Protein AF-0000000069872731 (afdb_homodimer)

Solvent-accessible surface area (backbone atoms only — not comparable to full-atom values): 13509 Å² total; per-residue (Å²): 124,56,79,76,67,48,71,73,56,42,71,56,48,37,48,68,60,60,44,34,96,75,66,35,57,31,43,56,63,56,51,60,71,45,50,54,86,50,43,62,58,53,52,51,50,40,61,31,39,66,63,38,38,66,67,55,52,51,69,72,40,83,88,61,48,71,68,58,49,52,52,44,52,50,50,35,34,74,71,46,32,32,41,81,47,79,41,94,49,93,72,68,45,55,38,35,32,65,29,72,70,32,53,62,44,50,63,29,52,50,39,38,32,45,45,17,55,72,73,48,109,127,56,80,74,67,50,70,74,56,42,71,57,46,38,47,70,60,60,44,35,95,73,66,35,56,30,44,56,62,57,52,62,71,46,49,54,88,51,43,63,57,53,52,51,51,40,61,32,40,67,62,38,38,67,68,57,51,53,69,73,40,83,87,62,48,71,68,58,48,52,52,44,51,52,50,35,34,74,72,47,31,31,42,80,46,78,41,94,48,96,73,67,45,55,36,35,33,66,29,74,68,32,53,62,43,50,62,29,51,50,40,40,32,44,44,17,54,72,72,47,110

Organism: Akkermansia muciniphila (strain ATCC BAA-835 / DSM 22959 / JCM 33894 / BCRC 81048 / CCUG 64013 / CIP 107961 / Muc) (NCBI:txid349741)

Structure (mmCIF, N/CA/C/O backbone):
data_AF-0000000069872731-model_v1
#
loop_
_entity.id
_entity.type
_entity.pdbx_description
1 polymer 'Transcriptional regulator, HxlR family'
#
loop_
_atom_site.group_PDB
_atom_site.id
_atom_site.type_symbol
_atom_site.label_atom_id
_atom_site.label_alt_id
_atom_site.label_comp_id
_atom_site.label_asym_id
_atom_site.label_entity_id
_atom_site.label_seq_id
_atom_site.pdbx_PDB_ins_code
_atom_site.Cartn_x
_atom_site.Cartn_y
_atom_site.Cartn_z
_atom_site.occupancy
_atom_site.B_iso_or_equiv
_atom_site.auth_seq_id
_atom_site.auth_comp_id
_atom_site.auth_asym_id
_atom_site.auth_atom_id
_atom_site.pdbx_PDB_model_num
ATOM 1 N N . MET A 1 1 ? 5.258 15.5 -15.625 1 49.25 1 MET A N 1
ATOM 2 C CA . MET A 1 1 ? 6.203 15 -14.633 1 49.25 1 MET A CA 1
ATOM 3 C C . MET A 1 1 ? 6.504 13.523 -14.859 1 49.25 1 MET A C 1
ATOM 5 O O . MET A 1 1 ? 5.59 12.695 -14.867 1 49.25 1 MET A O 1
ATOM 9 N N . HIS A 1 2 ? 7.574 13.25 -15.641 1 63.69 2 HIS A N 1
ATOM 10 C CA . HIS A 1 2 ? 7.848 12.188 -16.609 1 63.69 2 HIS A CA 1
ATOM 11 C C . HIS A 1 2 ? 8.469 10.969 -15.922 1 63.69 2 HIS A C 1
ATOM 13 O O . HIS A 1 2 ? 8.984 11.07 -14.805 1 63.69 2 HIS A O 1
ATOM 19 N N . LYS A 1 3 ? 8.164 9.93 -16.438 1 65 3 LYS A N 1
ATOM 20 C CA . LYS A 1 3 ? 8.711 8.617 -16.109 1 65 3 LYS A CA 1
ATOM 21 C C . LYS A 1 3 ? 10.203 8.711 -15.789 1 65 3 LYS A C 1
ATOM 23 O O . LYS A 1 3 ? 10.734 7.887 -15.047 1 65 3 LYS A O 1
ATOM 28 N N . ASP A 1 4 ? 10.742 9.891 -15.859 1 81.31 4 ASP A N 1
ATOM 29 C CA . ASP A 1 4 ? 12.188 10.047 -15.711 1 81.31 4 ASP A CA 1
ATOM 30 C C . ASP A 1 4 ? 12.516 10.961 -14.531 1 81.31 4 ASP A C 1
ATOM 32 O O . ASP A 1 4 ? 13.641 11.453 -14.422 1 81.31 4 ASP A O 1
ATOM 36 N N . MET A 1 5 ? 11.602 11.195 -13.703 1 88 5 MET A N 1
ATOM 37 C CA . MET A 1 5 ? 11.82 12.07 -12.555 1 88 5 MET A CA 1
ATOM 38 C C . MET A 1 5 ? 12.727 11.398 -11.523 1 88 5 MET A C 1
ATOM 40 O O . MET A 1 5 ? 12.5 10.25 -11.148 1 88 5 MET A O 1
ATOM 44 N N . THR A 1 6 ? 13.836 12.125 -11.125 1 93.31 6 THR A N 1
ATOM 45 C CA . THR A 1 6 ? 14.742 11.594 -10.117 1 93.31 6 THR A CA 1
ATOM 46 C C . THR A 1 6 ? 14.125 11.711 -8.719 1 93.31 6 THR A C 1
ATOM 48 O O . THR A 1 6 ? 13.195 12.492 -8.516 1 93.31 6 THR A O 1
ATOM 51 N N . TYR A 1 7 ? 14.672 10.977 -7.746 1 94.88 7 TYR A N 1
ATOM 52 C CA . TYR A 1 7 ? 14.172 11.031 -6.379 1 94.88 7 TYR A CA 1
ATOM 53 C C . TYR A 1 7 ? 14.328 12.43 -5.793 1 94.88 7 TYR A C 1
ATOM 55 O O . TYR A 1 7 ? 13.438 12.922 -5.094 1 94.88 7 TYR A O 1
ATOM 63 N N . ASP A 1 8 ? 15.43 13.078 -6.078 1 94 8 ASP A N 1
ATOM 64 C CA . ASP A 1 8 ? 15.672 14.43 -5.578 1 94 8 ASP A CA 1
ATOM 65 C C . ASP A 1 8 ? 14.633 15.406 -6.129 1 94 8 ASP A C 1
ATOM 67 O O . ASP A 1 8 ? 14.156 16.281 -5.406 1 94 8 ASP A O 1
ATOM 71 N N . GLU A 1 9 ? 14.398 15.305 -7.371 1 93.75 9 GLU A N 1
ATOM 72 C CA . GLU A 1 9 ? 13.344 16.125 -7.953 1 93.75 9 GLU A CA 1
ATOM 73 C C . GLU A 1 9 ? 11.992 15.82 -7.32 1 93.75 9 GLU A C 1
ATOM 75 O O . GLU A 1 9 ? 11.211 16.734 -7.027 1 93.75 9 GLU A O 1
ATOM 80 N N . TYR A 1 10 ? 11.789 14.578 -7.105 1 94.88 10 TYR A N 1
ATOM 81 C CA . TYR A 1 10 ? 10.516 14.141 -6.555 1 94.88 10 TYR A CA 1
ATOM 82 C C . TYR A 1 10 ? 10.281 14.734 -5.172 1 94.88 10 TYR A C 1
ATOM 84 O O . TYR A 1 10 ? 9.164 15.148 -4.844 1 94.88 10 TYR A O 1
ATOM 92 N N . ARG A 1 11 ? 11.273 14.766 -4.344 1 93.81 11 ARG A N 1
ATOM 93 C CA . ARG A 1 11 ? 11.172 15.273 -2.98 1 93.81 11 ARG A CA 1
ATOM 94 C C . ARG A 1 11 ? 10.641 16.703 -2.961 1 93.81 11 ARG A C 1
ATOM 96 O O . ARG A 1 11 ? 9.93 17.094 -2.035 1 93.81 11 ARG A O 1
ATOM 103 N N . HIS A 1 12 ? 10.945 17.391 -4.023 1 92.69 12 HIS A N 1
ATOM 104 C CA . HIS A 1 12 ? 10.5 18.781 -4.113 1 92.69 12 HIS A CA 1
ATOM 105 C C . HIS A 1 12 ? 9.156 18.875 -4.832 1 92.69 12 HIS A C 1
ATOM 107 O O . HIS A 1 12 ? 8.266 19.609 -4.398 1 92.69 12 HIS A O 1
ATOM 113 N N . GLU A 1 13 ? 9.039 18.141 -5.867 1 92.69 13 GLU A N 1
ATOM 114 C CA . GLU A 1 13 ? 7.863 18.25 -6.73 1 92.69 13 GLU A CA 1
ATOM 115 C C . GLU A 1 13 ? 6.617 17.719 -6.035 1 92.69 13 GLU A C 1
ATOM 117 O O . GLU A 1 13 ? 5.504 18.172 -6.309 1 92.69 13 GLU A O 1
ATOM 122 N N . VAL A 1 14 ? 6.785 16.797 -5.094 1 93.88 14 VAL A N 1
ATOM 123 C CA . VAL A 1 14 ? 5.633 16.188 -4.43 1 93.88 14 VAL A CA 1
ATOM 124 C C . VAL A 1 14 ? 4.898 17.234 -3.602 1 93.88 14 VAL A C 1
ATOM 126 O O . VAL A 1 14 ? 3.68 17.156 -3.438 1 93.88 14 VAL A O 1
ATOM 129 N N . LYS A 1 15 ? 5.52 18.234 -3.18 1 93.81 15 LYS A N 1
ATOM 130 C CA . LYS A 1 15 ? 4.949 19.281 -2.342 1 93.81 15 LYS A CA 1
ATOM 131 C C . LYS A 1 15 ? 4.012 20.172 -3.148 1 93.81 15 LYS A C 1
ATOM 133 O O . LYS A 1 15 ? 3.266 20.969 -2.578 1 93.81 15 LYS A O 1
ATOM 138 N N . GLU A 1 16 ? 4.031 20.031 -4.418 1 90.94 16 GLU A N 1
ATOM 139 C CA . GLU A 1 16 ? 3.17 20.828 -5.293 1 90.94 16 GLU A CA 1
ATOM 140 C C . GLU A 1 16 ? 2.008 19.984 -5.824 1 90.94 16 GLU A C 1
ATOM 142 O O . GLU A 1 16 ? 1.176 20.484 -6.586 1 90.94 16 GLU A O 1
ATOM 147 N N . GLY A 1 17 ? 1.918 18.812 -5.379 1 88.25 17 GLY A N 1
ATOM 148 C CA . GLY A 1 17 ? 0.918 17.922 -5.957 1 88.25 17 GLY A CA 1
ATOM 149 C C . GLY A 1 17 ? 1.257 17.484 -7.367 1 88.25 17 GLY A C 1
ATOM 150 O O . GLY A 1 17 ? 1.264 18.297 -8.297 1 88.25 17 GLY A O 1
ATOM 151 N N . ILE A 1 18 ? 1.5 16.25 -7.586 1 89 18 ILE A N 1
ATOM 152 C CA . ILE A 1 18 ? 1.911 15.734 -8.883 1 89 18 ILE A CA 1
ATOM 153 C C . ILE A 1 18 ? 0.715 15.094 -9.594 1 89 18 ILE A C 1
ATOM 155 O O . ILE A 1 18 ? -0.038 14.336 -8.984 1 89 18 ILE A O 1
ATOM 159 N N . LEU A 1 19 ? 0.572 15.453 -10.828 1 85.38 19 LEU A N 1
ATOM 160 C CA . LEU A 1 19 ? -0.506 14.906 -11.641 1 85.38 19 LEU A CA 1
ATOM 161 C C . LEU A 1 19 ? 0.041 14.289 -12.93 1 85.38 19 LEU A C 1
ATOM 163 O O . LEU A 1 19 ? 1.086 14.711 -13.43 1 85.38 19 LEU A O 1
ATOM 167 N N . THR A 1 20 ? -0.662 13.273 -13.414 1 84.5 20 THR A N 1
ATOM 168 C CA . THR A 1 20 ? -0.356 12.75 -14.742 1 84.5 20 THR A CA 1
ATOM 169 C C . THR A 1 20 ? -0.729 13.766 -15.82 1 84.5 20 THR A C 1
ATOM 171 O O . THR A 1 20 ? -1.302 14.812 -15.523 1 84.5 20 THR A O 1
ATOM 174 N N . GLU A 1 21 ? -0.382 13.414 -17.031 1 80.69 21 GLU A N 1
ATOM 175 C CA . GLU A 1 21 ? -0.709 14.289 -18.156 1 80.69 21 GLU A CA 1
ATOM 176 C C . GLU A 1 21 ? -2.217 14.5 -18.266 1 80.69 21 GLU A C 1
ATOM 178 O O . GLU A 1 21 ? -2.672 15.586 -18.641 1 80.69 21 GLU A O 1
ATOM 183 N N . ALA A 1 22 ? -2.92 13.547 -17.891 1 80.94 22 ALA A N 1
ATOM 184 C CA . ALA A 1 22 ? -4.379 13.602 -17.984 1 80.94 22 ALA A CA 1
ATOM 185 C C . ALA A 1 22 ? -4.98 14.281 -16.75 1 80.94 22 ALA A C 1
ATOM 187 O O . ALA A 1 22 ? -6.203 14.375 -16.625 1 80.94 22 ALA A O 1
ATOM 188 N N . GLY A 1 23 ? -4.102 14.734 -15.844 1 79.62 23 GLY A N 1
ATOM 189 C CA . GLY A 1 23 ? -4.582 15.461 -14.68 1 79.62 23 GLY A CA 1
ATOM 190 C C . GLY A 1 23 ? -4.961 14.555 -13.531 1 79.62 23 GLY A C 1
ATOM 191 O O . GLY A 1 23 ? -5.695 14.961 -12.625 1 79.62 23 GLY A O 1
ATOM 192 N N . ASN A 1 24 ? -4.539 13.375 -13.578 1 80.44 24 ASN A N 1
ATOM 193 C CA . ASN A 1 24 ? -4.852 12.414 -12.523 1 80.44 24 ASN A CA 1
ATOM 194 C C . ASN A 1 24 ? -3.697 12.273 -11.531 1 80.44 24 ASN A C 1
ATOM 196 O O . ASN A 1 24 ? -2.537 12.469 -11.898 1 80.44 24 ASN A O 1
ATOM 200 N N . CYS A 1 25 ? -4.027 12.078 -10.281 1 86.69 25 CYS A N 1
ATOM 201 C CA . CYS A 1 25 ? -2.998 11.68 -9.328 1 86.69 25 CYS A CA 1
ATOM 202 C C . CYS A 1 25 ? -2.328 10.383 -9.766 1 86.69 25 CYS A C 1
ATOM 204 O O . CYS A 1 25 ? -3.006 9.383 -10.023 1 86.69 25 CYS A O 1
ATOM 206 N N . PRO A 1 26 ? -1.014 10.398 -9.773 1 89.44 26 PRO A N 1
ATOM 207 C CA . PRO A 1 26 ? -0.338 9.188 -10.266 1 89.44 26 PRO A CA 1
ATOM 208 C C . PRO A 1 26 ? -0.383 8.039 -9.258 1 89.44 26 PRO A C 1
ATOM 210 O O . PRO A 1 26 ? -0.179 6.883 -9.633 1 89.44 26 PRO A O 1
ATOM 213 N N . VAL A 1 27 ? -0.626 8.297 -8.047 1 92.94 27 VAL A N 1
ATOM 214 C CA . VAL A 1 27 ? -0.498 7.289 -7.004 1 92.94 27 VAL A CA 1
ATOM 215 C C . VAL A 1 27 ? -1.873 6.719 -6.664 1 92.94 27 VAL A C 1
ATOM 217 O O . VAL A 1 27 ? -2.014 5.516 -6.43 1 92.94 27 VAL A O 1
ATOM 220 N N . THR A 1 28 ? -2.904 7.5 -6.742 1 90.44 28 THR A N 1
ATOM 221 C CA . THR A 1 28 ? -4.23 7.16 -6.234 1 90.44 28 THR A CA 1
ATOM 222 C C . THR A 1 28 ? -4.797 5.953 -6.969 1 90.44 28 THR A C 1
ATOM 224 O O . THR A 1 28 ? -5.309 5.02 -6.344 1 90.44 28 THR A O 1
ATOM 227 N N . PRO A 1 29 ? -4.707 5.863 -8.32 1 92 29 PRO A N 1
ATOM 228 C CA . PRO A 1 29 ? -5.262 4.688 -9 1 92 29 PRO A CA 1
ATOM 229 C C . PRO A 1 29 ? -4.641 3.381 -8.516 1 92 29 PRO A C 1
ATOM 231 O O . PRO A 1 29 ? -5.344 2.377 -8.367 1 92 29 PRO A O 1
ATOM 234 N N . LEU A 1 30 ? -3.32 3.398 -8.258 1 94.5 30 LEU A N 1
ATOM 235 C CA . LEU A 1 30 ? -2.676 2.197 -7.738 1 94.5 30 LEU A CA 1
ATOM 236 C C . LEU A 1 30 ? -3.219 1.848 -6.355 1 94.5 30 LEU A C 1
ATOM 238 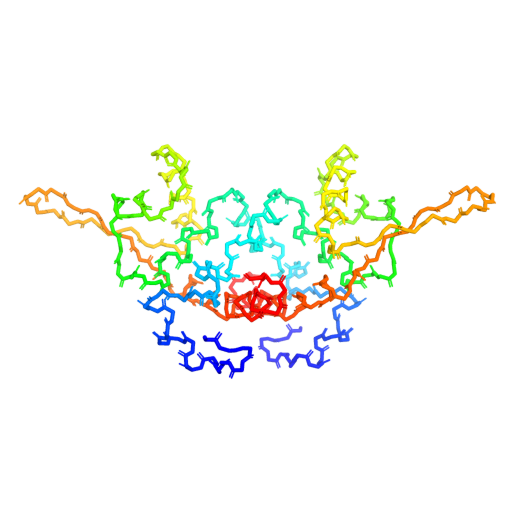O O . LEU A 1 30 ? -3.521 0.685 -6.078 1 94.5 30 LEU A O 1
ATOM 242 N N . LEU A 1 31 ? -3.365 2.859 -5.539 1 92.56 31 LEU A N 1
ATOM 243 C CA . LEU A 1 31 ? -3.871 2.639 -4.191 1 92.56 31 LEU A CA 1
ATOM 244 C C . LEU A 1 31 ? -5.297 2.096 -4.223 1 92.56 31 LEU A C 1
ATOM 246 O O . LEU A 1 31 ? -5.652 1.226 -3.426 1 92.56 31 LEU A O 1
ATOM 250 N N . LEU A 1 32 ? -6.062 2.539 -5.168 1 91.44 32 LEU A N 1
ATOM 251 C CA . LEU A 1 32 ? -7.426 2.043 -5.324 1 91.44 32 LEU A CA 1
ATOM 252 C C . LEU A 1 32 ? -7.426 0.586 -5.777 1 91.44 32 LEU A C 1
ATOM 254 O O . LEU A 1 32 ? -8.203 -0.226 -5.266 1 91.44 32 LEU A O 1
ATOM 258 N N . MET A 1 33 ? -6.559 0.256 -6.656 1 94.44 33 MET A N 1
ATOM 259 C CA . MET A 1 33 ? -6.438 -1.117 -7.141 1 94.44 33 MET A CA 1
ATOM 260 C C . MET A 1 33 ? -6.07 -2.064 -6.004 1 94.44 33 MET A C 1
ATOM 262 O O . MET A 1 33 ? -6.512 -3.215 -5.98 1 94.44 33 MET A O 1
ATOM 266 N N . LEU A 1 34 ? -5.277 -1.514 -5.078 1 95.12 34 LEU A N 1
ATOM 267 C CA . LEU A 1 34 ? -4.695 -2.396 -4.074 1 95.12 34 LEU A CA 1
ATOM 268 C C . LEU A 1 34 ? -5.422 -2.258 -2.74 1 95.12 34 LEU A C 1
ATOM 270 O O . LEU A 1 34 ? -4.906 -2.67 -1.7 1 95.12 34 LEU A O 1
ATOM 274 N N . GLN A 1 35 ? -6.516 -1.622 -2.898 1 90.56 35 GLN A N 1
ATOM 275 C CA . GLN A 1 35 ? -7.336 -1.526 -1.694 1 90.56 35 GLN A CA 1
ATOM 276 C C . GLN A 1 35 ? -7.77 -2.908 -1.214 1 90.56 35 GLN A C 1
ATOM 278 O O . GLN A 1 35 ? -8.102 -3.777 -2.023 1 90.56 35 GLN A O 1
ATOM 283 N N . GLY A 1 36 ? -7.723 -3.041 0.123 1 88.5 36 GLY A N 1
ATOM 284 C CA . GLY A 1 36 ? -8.086 -4.32 0.714 1 88.5 36 GLY A CA 1
ATOM 285 C C . GLY A 1 36 ? -7.008 -4.887 1.617 1 88.5 36 GLY A C 1
ATOM 286 O O . GLY A 1 36 ? -5.852 -4.461 1.553 1 88.5 36 GLY A O 1
ATOM 287 N N . LYS A 1 37 ? -7.367 -5.875 2.33 1 90 37 LYS A N 1
ATOM 288 C CA . LYS A 1 37 ? -6.508 -6.402 3.383 1 90 37 LYS A CA 1
ATOM 289 C C . LYS A 1 37 ? -5.434 -7.324 2.807 1 90 37 LYS A C 1
ATOM 291 O O . LYS A 1 37 ? -4.332 -7.418 3.35 1 90 37 LYS A O 1
ATOM 296 N N . TRP A 1 38 ? -5.652 -7.809 1.569 1 94.75 38 TRP A N 1
ATOM 297 C CA . TRP A 1 38 ? -4.887 -9.008 1.239 1 94.75 38 TRP A CA 1
ATOM 298 C C . TRP A 1 38 ? -4.043 -8.781 -0.011 1 94.75 38 TRP A C 1
ATOM 300 O O . TRP A 1 38 ? -3.076 -9.508 -0.254 1 94.75 38 TRP A O 1
ATOM 310 N N . LYS A 1 39 ? -4.332 -7.801 -0.769 1 96.44 39 LYS A N 1
ATOM 311 C CA . LYS A 1 39 ? -3.791 -7.727 -2.123 1 96.44 39 LYS A CA 1
ATOM 312 C C . LYS A 1 39 ? -2.283 -7.496 -2.1 1 96.44 39 LYS A C 1
ATOM 314 O O . LYS A 1 39 ? -1.546 -8.109 -2.877 1 96.44 39 LYS A O 1
ATOM 319 N N . PHE A 1 40 ? -1.806 -6.676 -1.19 1 96.12 40 PHE A N 1
ATOM 320 C CA . PHE A 1 40 ? -0.367 -6.465 -1.078 1 96.12 40 PHE A CA 1
ATOM 321 C C . PHE A 1 40 ? 0.343 -7.754 -0.685 1 96.12 40 PHE A C 1
ATOM 323 O O . PHE A 1 40 ? 1.4 -8.078 -1.229 1 96.12 40 PHE A O 1
ATOM 330 N N . GLN A 1 41 ? -0.262 -8.484 0.207 1 94.62 41 GLN A N 1
ATOM 331 C CA . GLN A 1 41 ? 0.356 -9.727 0.663 1 94.62 41 GLN A CA 1
ATOM 332 C C . GLN A 1 41 ? 0.385 -10.773 -0.452 1 94.62 41 GLN A C 1
ATOM 334 O O . GLN A 1 41 ? 1.361 -11.508 -0.591 1 94.62 41 GLN A O 1
ATOM 339 N N . ILE A 1 42 ? -0.649 -10.812 -1.179 1 97.38 42 ILE A N 1
ATOM 340 C CA . ILE A 1 42 ? -0.716 -11.75 -2.299 1 97.38 42 ILE A CA 1
ATOM 341 C C . ILE A 1 42 ? 0.373 -11.414 -3.316 1 97.38 42 ILE A C 1
ATOM 343 O O . ILE A 1 42 ? 1.102 -12.297 -3.77 1 97.38 42 ILE A O 1
ATOM 347 N N . LEU A 1 43 ? 0.501 -10.141 -3.613 1 97.88 43 LEU A N 1
ATOM 348 C CA . LEU A 1 43 ? 1.53 -9.719 -4.555 1 97.88 43 LEU A CA 1
ATOM 349 C C . LEU A 1 43 ? 2.922 -10.055 -4.031 1 97.88 43 LEU A C 1
ATOM 351 O O . LEU A 1 43 ? 3.781 -10.516 -4.789 1 97.88 43 LEU A O 1
ATOM 355 N N . TYR A 1 44 ? 3.098 -9.859 -2.775 1 95.81 44 TYR A N 1
ATOM 356 C CA . TYR A 1 44 ? 4.391 -10.172 -2.176 1 95.81 44 TYR A CA 1
ATOM 357 C C . TYR A 1 44 ? 4.73 -11.648 -2.334 1 95.81 44 TYR A C 1
ATOM 359 O O . TYR A 1 44 ? 5.859 -12 -2.693 1 95.81 44 TYR A O 1
ATOM 367 N N . GLU A 1 45 ? 3.766 -12.531 -2.082 1 96.19 45 GLU A N 1
ATOM 368 C CA . GLU A 1 45 ? 3.967 -13.961 -2.25 1 96.19 45 GLU A CA 1
ATOM 369 C C . GLU A 1 45 ? 4.316 -14.305 -3.695 1 96.19 45 GLU A C 1
ATOM 371 O O . GLU A 1 45 ? 5.133 -15.195 -3.947 1 96.19 45 GLU A O 1
ATOM 376 N N . LEU A 1 46 ? 3.732 -13.578 -4.609 1 97.88 46 LEU A N 1
ATOM 377 C CA . LEU A 1 46 ? 3.984 -13.836 -6.023 1 97.88 46 LEU A CA 1
ATOM 378 C C . LEU A 1 46 ? 5.391 -13.398 -6.414 1 97.88 46 LEU A C 1
ATOM 380 O O . LEU A 1 46 ? 5.969 -13.922 -7.367 1 97.88 46 LEU A O 1
ATOM 384 N N . PHE A 1 47 ? 5.914 -12.414 -5.688 1 96.69 47 PHE A N 1
ATOM 385 C CA . PHE A 1 47 ? 7.305 -12.039 -5.93 1 96.69 47 PHE A CA 1
ATOM 386 C C . PHE A 1 47 ? 8.25 -13.117 -5.41 1 96.69 47 PHE A C 1
ATOM 388 O O . PHE A 1 47 ? 9.344 -13.305 -5.949 1 96.69 47 PHE A O 1
ATOM 395 N N . ILE A 1 48 ? 7.852 -13.828 -4.422 1 95.38 48 ILE A N 1
ATOM 396 C CA . ILE A 1 48 ? 8.656 -14.898 -3.832 1 95.38 48 ILE A CA 1
ATOM 397 C C . ILE A 1 48 ? 8.586 -16.141 -4.711 1 95.38 48 ILE A C 1
ATOM 399 O O . ILE A 1 48 ? 9.617 -16.75 -5.027 1 95.38 48 ILE A O 1
ATOM 403 N N . GLN A 1 49 ? 7.398 -16.469 -5.125 1 96.31 49 GLN A N 1
ATOM 404 C CA . GLN A 1 49 ? 7.156 -17.625 -5.977 1 96.31 49 GLN A CA 1
ATOM 405 C C . GLN A 1 49 ? 6.191 -17.281 -7.109 1 96.31 49 GLN A C 1
ATOM 407 O O . GLN A 1 49 ? 5.047 -16.891 -6.859 1 96.31 49 GLN A O 1
ATOM 412 N N . ASP A 1 50 ? 6.637 -17.438 -8.289 1 96.88 50 ASP A N 1
ATOM 413 C CA . ASP A 1 50 ? 5.883 -17.094 -9.5 1 96.88 50 ASP A CA 1
ATOM 414 C C . ASP A 1 50 ? 6.168 -18.109 -10.617 1 96.88 50 ASP A C 1
ATOM 416 O O . ASP A 1 50 ? 7.281 -18.156 -11.141 1 96.88 50 ASP A O 1
ATOM 420 N N . PRO A 1 51 ? 5.305 -18.922 -11.023 1 98.06 51 PRO A N 1
ATOM 421 C CA . PRO A 1 51 ? 3.883 -18.969 -10.688 1 98.06 51 PRO A CA 1
ATOM 422 C C . PRO A 1 51 ? 3.611 -19.672 -9.352 1 98.06 51 PRO A C 1
ATOM 424 O O . PRO A 1 51 ? 4.508 -20.312 -8.797 1 98.06 51 PRO A O 1
ATOM 427 N N . ILE A 1 52 ? 2.375 -19.469 -8.828 1 98.19 52 ILE A N 1
ATOM 428 C CA . ILE A 1 52 ? 1.98 -20.094 -7.57 1 98.19 52 ILE A CA 1
ATOM 429 C C . ILE A 1 52 ? 0.523 -20.547 -7.652 1 98.19 52 ILE A C 1
ATOM 431 O O . ILE A 1 52 ? -0.285 -19.922 -8.352 1 98.19 52 ILE A O 1
ATOM 435 N N . ARG A 1 53 ? 0.249 -21.641 -6.965 1 97.88 53 ARG A N 1
ATOM 436 C CA . ARG A 1 53 ? -1.109 -22.172 -6.977 1 97.88 53 ARG A CA 1
ATOM 437 C C . ARG A 1 53 ? -1.936 -21.594 -5.836 1 97.88 53 ARG A C 1
ATOM 439 O O . ARG A 1 53 ? -1.382 -21.062 -4.867 1 97.88 53 ARG A O 1
ATOM 446 N N . PHE A 1 54 ? -3.299 -21.781 -6.008 1 98.06 54 PHE A N 1
ATOM 447 C CA . PHE A 1 54 ? -4.254 -21.25 -5.047 1 98.06 54 PHE A CA 1
ATOM 448 C C . PHE A 1 54 ? -3.969 -21.797 -3.648 1 98.06 54 PHE A C 1
ATOM 450 O O . PHE A 1 54 ? -3.852 -21.016 -2.695 1 98.06 54 PHE A O 1
ATOM 457 N N . GLY A 1 55 ? -3.781 -23.078 -3.602 1 97.44 55 GLY A N 1
ATOM 458 C CA . GLY A 1 55 ? -3.574 -23.719 -2.312 1 97.44 55 GLY A CA 1
ATOM 459 C C . GLY A 1 55 ? -2.301 -23.266 -1.621 1 97.44 55 GLY A C 1
ATOM 460 O O . GLY A 1 55 ? -2.27 -23.109 -0.398 1 97.44 55 GLY A O 1
ATOM 461 N N . GLU A 1 56 ? -1.284 -23.094 -2.354 1 97.5 56 GLU A N 1
ATOM 462 C CA . GLU A 1 56 ? -0.014 -22.625 -1.809 1 97.5 56 GLU A CA 1
ATOM 463 C C . GLU A 1 56 ? -0.136 -21.203 -1.272 1 97.5 56 GLU A C 1
ATOM 465 O O . GLU A 1 56 ? 0.39 -20.891 -0.203 1 97.5 56 GLU A O 1
ATOM 470 N N . LEU A 1 57 ? -0.797 -20.297 -2.027 1 97.56 57 LEU A N 1
ATOM 471 C CA . LEU A 1 57 ? -1.065 -18.953 -1.546 1 97.56 57 LEU A CA 1
ATOM 472 C C . LEU A 1 57 ? -1.818 -18.984 -0.22 1 97.56 57 LEU A C 1
ATOM 474 O O . LEU A 1 57 ? -1.452 -18.281 0.725 1 97.56 57 LEU A O 1
ATOM 478 N N . LYS A 1 58 ? -2.816 -19.828 -0.196 1 97.81 58 LYS A N 1
ATOM 479 C CA . LYS A 1 58 ? -3.631 -19.969 1.007 1 97.81 58 LYS A CA 1
ATOM 480 C C . LYS A 1 58 ? -2.775 -20.391 2.201 1 97.81 58 LYS A C 1
ATOM 482 O O . LYS A 1 58 ? -2.963 -19.891 3.311 1 97.81 58 LYS A O 1
ATOM 487 N N . LYS A 1 59 ? -1.886 -21.266 1.97 1 96.88 59 LYS A N 1
ATOM 488 C CA . LYS A 1 59 ? -1.009 -21.766 3.02 1 96.88 59 LYS A CA 1
ATOM 489 C C . LYS A 1 59 ? -0.021 -20.703 3.48 1 96.88 59 LYS A C 1
ATOM 491 O O . LYS A 1 59 ? 0.269 -20.594 4.672 1 96.88 59 LYS A O 1
ATOM 496 N N . ASN A 1 60 ? 0.47 -19.922 2.562 1 93.94 60 ASN A N 1
ATOM 497 C CA . ASN A 1 60 ? 1.548 -18.984 2.836 1 93.94 60 ASN A CA 1
ATOM 498 C C . ASN A 1 60 ? 1.028 -17.719 3.523 1 93.94 60 ASN A C 1
ATOM 500 O O . ASN A 1 60 ? 1.782 -17.031 4.207 1 93.94 60 ASN A O 1
ATOM 504 N N . ILE A 1 61 ? -0.245 -17.344 3.305 1 94.06 61 ILE A N 1
ATOM 505 C CA . ILE A 1 61 ? -0.799 -16.109 3.846 1 94.06 61 ILE A CA 1
ATOM 506 C C . ILE A 1 61 ? -1.686 -16.422 5.047 1 94.06 61 ILE A C 1
ATOM 508 O O . ILE A 1 61 ? -2.854 -16.781 4.891 1 94.06 61 ILE A O 1
ATOM 512 N N . ASN A 1 62 ? -1.129 -16.109 6.172 1 91.69 62 ASN A N 1
ATOM 513 C CA . ASN A 1 62 ? -1.794 -16.453 7.422 1 91.69 62 ASN A CA 1
ATOM 514 C C . ASN A 1 62 ? -3.078 -15.656 7.613 1 91.69 62 ASN A C 1
ATOM 516 O O . ASN A 1 62 ? -3.074 -14.43 7.484 1 91.69 62 ASN A O 1
ATOM 520 N N . GLY A 1 63 ? -4.125 -16.438 7.84 1 94.44 63 GLY A N 1
ATOM 521 C CA . GLY A 1 63 ? -5.355 -15.781 8.25 1 94.44 63 GLY A CA 1
ATOM 522 C C . GLY A 1 63 ? -6.293 -15.5 7.09 1 94.44 63 GLY A C 1
ATOM 523 O O . GLY A 1 63 ? -7.461 -15.164 7.297 1 94.44 63 GLY A O 1
ATOM 524 N N . ILE A 1 64 ? -5.914 -15.695 5.914 1 96.12 64 ILE A N 1
ATOM 525 C CA . ILE A 1 64 ? -6.773 -15.391 4.773 1 96.12 64 ILE A CA 1
ATOM 526 C C . ILE A 1 64 ? -7.77 -16.531 4.566 1 96.12 64 ILE A C 1
ATOM 528 O O . ILE A 1 64 ? -7.422 -17.703 4.711 1 96.12 64 ILE A O 1
ATOM 532 N N . THR A 1 65 ? -8.992 -16.219 4.285 1 98 65 THR A N 1
ATOM 533 C CA . THR A 1 65 ? -9.992 -17.219 3.967 1 98 65 THR A CA 1
ATOM 534 C C . THR A 1 65 ? -10.008 -17.516 2.471 1 98 65 THR A C 1
ATOM 536 O O . THR A 1 65 ? -9.477 -16.75 1.674 1 98 65 THR A O 1
ATOM 539 N N . ASN A 1 66 ? -10.609 -18.641 2.111 1 98.12 66 ASN A N 1
ATOM 540 C CA . ASN A 1 66 ? -10.75 -19 0.703 1 98.12 66 ASN A CA 1
ATOM 541 C C . ASN A 1 66 ? -11.492 -17.906 -0.074 1 98.12 66 ASN A C 1
ATOM 543 O O . ASN A 1 66 ? -11.094 -17.547 -1.185 1 98.12 66 ASN A O 1
ATOM 547 N N . THR A 1 67 ? -12.492 -17.438 0.496 1 98.44 67 THR A N 1
ATOM 548 C CA . THR A 1 67 ? -13.336 -16.438 -0.152 1 98.44 67 THR A CA 1
ATOM 549 C C . THR A 1 67 ? -12.547 -15.164 -0.426 1 98.44 67 THR A C 1
ATOM 551 O O . THR A 1 67 ? -12.586 -14.633 -1.537 1 98.44 67 THR A O 1
ATOM 554 N N . MET A 1 68 ? -11.789 -14.766 0.574 1 98.12 68 MET A N 1
ATOM 555 C CA . MET A 1 68 ? -11.039 -13.523 0.446 1 98.12 68 MET A CA 1
ATOM 556 C C . MET A 1 68 ? -9.875 -13.688 -0.527 1 98.12 68 MET A C 1
ATOM 558 O O . MET A 1 68 ? -9.531 -12.758 -1.262 1 98.12 68 MET A O 1
ATOM 562 N N . LEU A 1 69 ? -9.289 -14.805 -0.513 1 98.44 69 LEU A N 1
ATOM 563 C CA . LEU A 1 69 ? -8.227 -15.07 -1.477 1 98.44 69 LEU A CA 1
ATOM 564 C C . LEU A 1 69 ? -8.773 -15.07 -2.9 1 98.44 69 LEU A C 1
ATOM 566 O O . LEU A 1 69 ? -8.219 -14.406 -3.783 1 98.44 69 LEU A O 1
ATOM 570 N N . ALA A 1 70 ? -9.852 -15.789 -3.111 1 98.44 70 ALA A N 1
ATOM 571 C CA . ALA A 1 70 ? -10.453 -15.867 -4.438 1 98.44 70 ALA A CA 1
ATOM 572 C C . ALA A 1 70 ? -10.867 -14.492 -4.941 1 98.44 70 ALA A C 1
ATOM 574 O O . ALA A 1 70 ? -10.562 -14.117 -6.078 1 98.44 70 ALA A O 1
ATOM 575 N N . SER A 1 71 ? -11.508 -13.758 -4.141 1 98.44 71 SER A N 1
ATOM 576 C CA . SER A 1 71 ? -11.977 -12.43 -4.523 1 98.44 71 SER A CA 1
ATOM 577 C C . SER A 1 71 ? -10.812 -11.492 -4.824 1 98.44 71 SER A C 1
ATOM 579 O O . SER A 1 71 ? -10.852 -10.734 -5.793 1 98.44 71 SER A O 1
ATOM 581 N N . SER A 1 72 ? -9.789 -11.547 -3.977 1 98.25 72 SER A N 1
ATOM 582 C CA . SER A 1 72 ? -8.625 -10.688 -4.176 1 98.25 72 SER A CA 1
ATOM 583 C C . SER A 1 72 ? -7.898 -11.023 -5.473 1 98.25 72 SER A C 1
ATOM 585 O O . SER A 1 72 ? -7.5 -10.133 -6.219 1 98.25 72 SER A O 1
ATOM 587 N N . LEU A 1 73 ? -7.77 -12.297 -5.738 1 98.69 73 LEU A N 1
ATOM 588 C CA . LEU A 1 73 ? -7.113 -12.734 -6.965 1 98.69 73 LEU A CA 1
ATOM 589 C C . LEU A 1 73 ? -7.91 -12.297 -8.195 1 98.69 73 LEU A C 1
ATOM 591 O O . LEU A 1 73 ? -7.332 -11.867 -9.195 1 98.69 73 LEU A O 1
ATOM 595 N N . ARG A 1 74 ? -9.172 -12.414 -8.094 1 98.62 74 ARG A N 1
ATOM 596 C CA . ARG A 1 74 ? -10.039 -11.977 -9.188 1 98.62 74 ARG A CA 1
ATOM 597 C C . ARG A 1 74 ? -9.875 -10.484 -9.453 1 98.62 74 ARG A C 1
ATOM 599 O O . ARG A 1 74 ? -9.773 -10.062 -10.609 1 98.62 74 ARG A O 1
ATOM 606 N N . GLU A 1 75 ? -9.867 -9.727 -8.477 1 98.5 75 GLU A N 1
ATOM 607 C CA . GLU A 1 75 ? -9.719 -8.281 -8.625 1 98.5 75 GLU A CA 1
ATOM 608 C C . GLU A 1 75 ? -8.344 -7.922 -9.172 1 98.5 75 GLU A C 1
ATOM 610 O O . GLU A 1 75 ? -8.219 -7.043 -10.023 1 98.5 75 GLU A O 1
ATOM 615 N N . LEU A 1 76 ? -7.32 -8.594 -8.648 1 98.56 76 LEU A N 1
ATOM 616 C CA . LEU A 1 76 ? -5.969 -8.352 -9.141 1 98.56 76 LEU A CA 1
ATOM 617 C C . LEU A 1 76 ? -5.855 -8.734 -10.617 1 98.56 76 LEU A C 1
ATOM 619 O O . LEU A 1 76 ? -5.141 -8.078 -11.383 1 98.56 76 LEU A O 1
ATOM 623 N N . GLU A 1 77 ? -6.539 -9.797 -10.984 1 98.75 77 GLU A N 1
ATOM 624 C CA . GLU A 1 77 ? -6.586 -10.195 -12.383 1 98.75 77 GLU A CA 1
ATOM 625 C C . GLU A 1 77 ? -7.316 -9.156 -13.227 1 98.75 77 GLU A C 1
ATOM 627 O O . GLU A 1 77 ? -6.832 -8.766 -14.297 1 98.75 77 GLU A O 1
ATOM 632 N N . LYS A 1 78 ? -8.438 -8.703 -12.766 1 98.31 78 LYS A N 1
ATOM 633 C CA . LYS A 1 78 ? -9.242 -7.703 -13.461 1 98.31 78 LYS A CA 1
ATOM 634 C C . LYS A 1 78 ? -8.445 -6.414 -13.68 1 98.31 78 LYS A C 1
ATOM 636 O O . LYS A 1 78 ? -8.555 -5.781 -14.727 1 98.31 78 LYS A O 1
ATOM 641 N N . ASP A 1 79 ? -7.637 -6.09 -12.711 1 97.56 79 ASP A N 1
ATOM 642 C CA . ASP A 1 79 ? -6.863 -4.855 -12.766 1 97.56 79 ASP A CA 1
ATOM 643 C C . ASP A 1 79 ? -5.574 -5.047 -13.57 1 97.56 79 ASP A C 1
ATOM 645 O O . ASP A 1 79 ? -4.797 -4.109 -13.734 1 97.56 79 ASP A O 1
ATOM 649 N N . GLY A 1 80 ? -5.34 -6.266 -13.961 1 98.12 80 GLY A N 1
ATOM 650 C CA . GLY A 1 80 ? -4.227 -6.551 -14.852 1 98.12 80 GLY A CA 1
ATOM 651 C C . GLY A 1 80 ? -2.91 -6.73 -14.125 1 98.12 80 GLY A C 1
ATOM 652 O O . GLY A 1 80 ? -1.841 -6.629 -14.727 1 98.12 80 GLY A O 1
ATOM 653 N N . LEU A 1 81 ? -2.938 -6.969 -12.859 1 98.56 81 LEU A N 1
ATOM 654 C CA . LEU A 1 81 ? -1.713 -7.121 -12.078 1 98.56 81 LEU A CA 1
ATOM 655 C C . LEU A 1 81 ? -1.311 -8.586 -11.984 1 98.56 81 LEU A C 1
ATOM 657 O O . LEU A 1 81 ? -0.129 -8.906 -11.828 1 98.56 81 LEU A O 1
ATOM 661 N N . VAL A 1 82 ? -2.293 -9.484 -12.062 1 98.75 82 VAL A N 1
ATOM 662 C CA . VAL A 1 82 ? -2.076 -10.922 -11.93 1 98.75 82 VAL A CA 1
ATOM 663 C C . VAL A 1 82 ? -2.709 -11.648 -13.117 1 98.75 82 VAL A C 1
ATOM 665 O O . VAL A 1 82 ? -3.77 -11.25 -13.602 1 98.75 82 VAL A O 1
ATOM 668 N N . SER A 1 83 ? -2.041 -12.656 -13.586 1 98.75 83 SER A N 1
ATOM 669 C CA . SER A 1 83 ? -2.568 -13.531 -14.633 1 98.75 83 SER A CA 1
ATOM 670 C C . SER A 1 83 ? -2.955 -14.891 -14.062 1 98.75 83 SER A C 1
ATOM 672 O O . SER A 1 83 ? -2.236 -15.453 -13.234 1 98.75 83 SER A O 1
ATOM 674 N N . ARG A 1 84 ? -4.09 -15.344 -14.422 1 98.25 84 ARG A N 1
ATOM 675 C CA . ARG A 1 84 ? -4.582 -16.672 -14.062 1 98.25 84 ARG A CA 1
A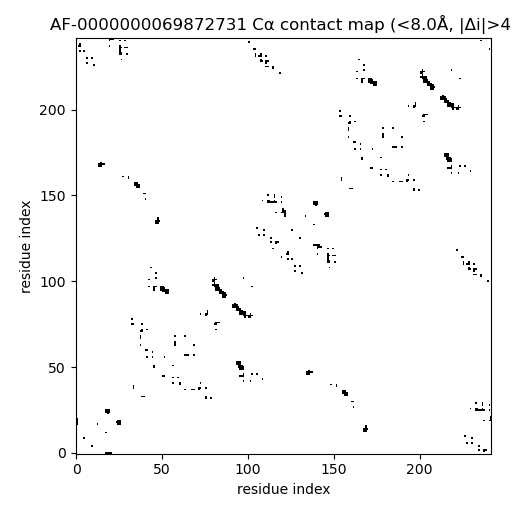TOM 676 C C . ARG A 1 84 ? -4.496 -17.625 -15.25 1 98.25 84 ARG A C 1
ATOM 678 O O . ARG A 1 84 ? -5.082 -17.375 -16.297 1 98.25 84 ARG A O 1
ATOM 685 N N . MET A 1 85 ? -3.744 -18.734 -15.133 1 98 85 MET A N 1
ATOM 686 C CA . MET A 1 85 ? -3.588 -19.719 -16.203 1 98 85 MET A CA 1
ATOM 687 C C . MET A 1 85 ? -4.184 -21.062 -15.805 1 98 85 MET A C 1
ATOM 689 O O . MET A 1 85 ? -3.818 -21.625 -14.773 1 98 85 MET A O 1
ATOM 693 N N . GLN A 1 86 ? -5.027 -21.547 -16.656 1 96.56 86 GLN A N 1
ATOM 694 C CA . GLN A 1 86 ? -5.668 -22.844 -16.406 1 96.56 86 GLN A CA 1
ATOM 695 C C . GLN A 1 86 ? -5.02 -23.938 -17.25 1 96.56 86 GLN A C 1
ATOM 697 O O . GLN A 1 86 ? -4.715 -23.734 -18.422 1 96.56 86 GLN A O 1
ATOM 702 N N . PHE A 1 87 ? -4.723 -25.062 -16.594 1 95.12 87 PHE A N 1
ATOM 703 C CA . PHE A 1 87 ? -4.207 -26.266 -17.266 1 95.12 87 PHE A CA 1
ATOM 704 C C . PHE A 1 87 ? -5.242 -27.375 -17.25 1 95.12 87 PHE A C 1
ATOM 706 O O . PHE A 1 87 ? -5.664 -27.828 -16.188 1 95.12 87 PHE A O 1
ATOM 713 N N . ASN A 1 88 ? -5.629 -27.672 -18.422 1 92.94 88 ASN A N 1
ATOM 714 C CA . ASN A 1 88 ? -6.621 -28.719 -18.578 1 92.94 88 ASN A CA 1
ATOM 715 C C . ASN A 1 88 ? -5.988 -30.109 -18.5 1 92.94 88 ASN A C 1
ATOM 717 O O . ASN A 1 88 ? -6.043 -30.875 -19.469 1 92.94 88 ASN A O 1
ATOM 721 N N . GLU A 1 89 ? -5.41 -30.406 -17.469 1 92.81 89 GLU A N 1
ATOM 722 C CA . GLU A 1 89 ? -4.828 -31.719 -17.172 1 92.81 89 GLU A CA 1
ATOM 723 C C . GLU A 1 89 ? -5.648 -32.469 -16.125 1 92.81 89 GLU A C 1
ATOM 725 O O . GLU A 1 89 ? -6.715 -31.984 -15.719 1 92.81 89 GLU A O 1
ATOM 730 N N . ILE A 1 90 ? -5.312 -33.75 -15.93 1 91.81 90 ILE A N 1
ATOM 731 C CA . ILE A 1 90 ? -5.992 -34.531 -14.914 1 91.81 90 ILE A CA 1
ATOM 732 C C . ILE A 1 90 ? -5.047 -34.812 -13.75 1 91.81 90 ILE A C 1
ATOM 734 O O . ILE A 1 90 ? -4.039 -35.5 -13.906 1 91.81 90 ILE A O 1
ATOM 738 N N . PRO A 1 91 ? -5.477 -34.156 -12.602 1 92.56 91 PRO A N 1
ATOM 739 C CA . PRO A 1 91 ? -6.543 -33.219 -12.266 1 92.56 91 PRO A CA 1
ATOM 740 C C . PRO A 1 91 ? -6.262 -31.812 -12.781 1 92.56 91 PRO A C 1
ATOM 742 O O . PRO A 1 91 ? -5.102 -31.422 -12.938 1 92.56 91 PRO A O 1
ATOM 745 N N . PRO A 1 92 ? -7.367 -31.047 -12.992 1 94.06 92 PRO A N 1
ATOM 746 C CA . PRO A 1 92 ? -7.152 -29.688 -13.477 1 94.06 92 PRO A CA 1
ATOM 747 C C . PRO A 1 92 ? -6.34 -28.828 -12.5 1 94.06 92 PRO A C 1
ATOM 749 O O . PRO A 1 92 ? -6.41 -29.047 -11.281 1 94.06 92 PRO A O 1
ATOM 752 N N . ARG A 1 93 ? -5.574 -27.906 -13.047 1 94.19 93 ARG A N 1
ATOM 753 C CA . ARG A 1 93 ? -4.746 -27.062 -12.203 1 94.19 93 ARG A CA 1
ATOM 754 C C . ARG A 1 93 ? -4.77 -25.609 -12.688 1 94.19 93 ARG A C 1
ATOM 756 O O . ARG A 1 93 ? -4.898 -25.359 -13.891 1 94.19 93 ARG A O 1
ATOM 763 N N . VAL A 1 94 ? -4.77 -24.734 -11.711 1 97.25 94 VAL A N 1
ATOM 764 C CA . VAL A 1 94 ? -4.688 -23.312 -12.008 1 97.25 94 VAL A CA 1
ATOM 765 C C . VAL A 1 94 ? -3.459 -22.719 -11.328 1 97.25 94 VAL A C 1
ATOM 767 O O . VAL A 1 94 ? -3.146 -23.047 -10.18 1 97.25 94 VAL A O 1
ATOM 770 N N . GLU A 1 95 ? -2.768 -21.828 -12.125 1 98.38 95 GLU A N 1
ATOM 771 C CA . GLU A 1 95 ? -1.623 -21.125 -11.562 1 98.38 95 GLU A CA 1
ATOM 772 C C . GLU A 1 95 ? -1.776 -19.609 -11.734 1 98.38 95 GLU A C 1
ATOM 774 O O . GLU A 1 95 ? -2.406 -19.141 -12.688 1 98.38 95 GLU A O 1
ATOM 779 N N . TYR A 1 96 ? -1.252 -18.922 -10.789 1 98.75 96 TYR A N 1
ATOM 780 C CA . TYR A 1 96 ? -1.244 -17.469 -10.812 1 98.75 96 TYR A CA 1
ATOM 781 C C . TYR A 1 96 ? 0.174 -16.922 -10.961 1 98.75 96 TYR A C 1
ATOM 783 O O . TYR A 1 96 ? 1.113 -17.469 -10.367 1 98.75 96 TYR A O 1
ATOM 791 N N . SER A 1 97 ? 0.285 -15.883 -11.797 1 98.81 97 SER A N 1
ATOM 792 C CA . SER A 1 97 ? 1.57 -15.227 -12.016 1 98.81 97 SER A CA 1
ATOM 793 C C . SER A 1 97 ? 1.406 -13.711 -12.141 1 98.81 97 SER A C 1
ATOM 795 O O . SER A 1 97 ? 0.293 -13.219 -12.328 1 98.81 97 SER A O 1
ATOM 797 N N . LEU A 1 98 ? 2.498 -13.016 -11.945 1 98.62 98 LEU A N 1
ATOM 798 C CA . LEU A 1 98 ? 2.48 -11.57 -12.156 1 98.62 98 LEU A CA 1
ATOM 799 C C . LEU A 1 98 ? 2.531 -11.234 -13.641 1 98.62 98 LEU A C 1
ATOM 801 O O . LEU A 1 98 ? 3.266 -11.875 -14.398 1 98.62 98 LEU A O 1
ATOM 805 N N . THR A 1 99 ? 1.665 -10.266 -14.031 1 98.69 99 THR A N 1
ATOM 806 C CA . THR A 1 99 ? 1.84 -9.664 -15.344 1 98.69 99 THR A CA 1
ATOM 807 C C . THR A 1 99 ? 3.027 -8.703 -15.352 1 98.69 99 THR A C 1
ATOM 809 O O . THR A 1 99 ? 3.676 -8.508 -14.32 1 98.69 99 THR A O 1
ATOM 812 N N . GLU A 1 100 ? 3.328 -8.148 -16.562 1 98.06 100 GLU A N 1
ATOM 813 C CA . GLU A 1 100 ? 4.344 -7.102 -16.625 1 98.06 100 GLU A CA 1
ATOM 814 C C . GLU A 1 100 ? 3.98 -5.922 -15.727 1 98.06 100 GLU A C 1
ATOM 816 O O . GLU A 1 100 ? 4.84 -5.383 -15.023 1 98.06 100 GLU A O 1
ATOM 821 N N . LYS A 1 101 ? 2.725 -5.57 -15.789 1 97.94 101 LYS A N 1
ATOM 822 C CA . LYS A 1 101 ? 2.189 -4.492 -14.961 1 97.94 101 LYS A CA 1
ATOM 823 C C . LYS A 1 101 ? 2.369 -4.797 -13.477 1 97.94 101 LYS A C 1
ATOM 825 O O . LYS A 1 101 ? 2.713 -3.912 -12.688 1 97.94 101 LYS A O 1
ATOM 830 N N . GLY A 1 102 ? 2.164 -6.016 -13.062 1 98.5 102 GLY A N 1
ATOM 831 C CA . GLY A 1 102 ? 2.369 -6.469 -11.703 1 98.5 102 GLY A CA 1
ATOM 832 C C . GLY A 1 102 ? 3.832 -6.504 -11.297 1 98.5 102 GLY A C 1
ATOM 833 O O . GLY A 1 102 ? 4.191 -6.055 -10.211 1 98.5 102 GLY A O 1
ATOM 834 N N . GLN A 1 103 ? 4.656 -7.008 -12.195 1 98.19 103 GLN A N 1
ATOM 835 C CA . GLN A 1 103 ? 6.094 -7.113 -11.945 1 98.19 103 GLN A CA 1
ATOM 836 C C . GLN A 1 103 ? 6.715 -5.734 -11.734 1 98.19 103 GLN A C 1
ATOM 838 O O . GLN A 1 103 ? 7.664 -5.59 -10.953 1 98.19 103 GLN A O 1
ATOM 843 N N . ALA A 1 104 ? 6.129 -4.797 -12.336 1 98.06 104 ALA A N 1
ATOM 844 C CA . ALA A 1 104 ? 6.66 -3.439 -12.281 1 98.06 104 ALA A CA 1
ATOM 845 C C . ALA A 1 104 ? 6.496 -2.842 -10.883 1 98.06 104 ALA A C 1
ATOM 847 O O . ALA A 1 104 ? 7.035 -1.772 -10.594 1 98.06 104 ALA A O 1
ATOM 848 N N . LEU A 1 105 ? 5.863 -3.564 -9.961 1 98.06 105 LEU A N 1
ATOM 849 C CA . LEU A 1 105 ? 5.684 -3.088 -8.594 1 98.06 105 LEU A CA 1
ATOM 850 C C . LEU A 1 105 ? 6.848 -3.523 -7.711 1 98.06 105 LEU A C 1
ATOM 852 O O . LEU A 1 105 ? 6.941 -3.113 -6.551 1 98.06 105 LEU A O 1
ATOM 856 N N . LEU A 1 106 ? 7.742 -4.289 -8.227 1 98.12 106 LEU A N 1
ATOM 857 C CA . LEU A 1 106 ? 8.836 -4.824 -7.418 1 98.12 106 LEU A CA 1
ATOM 858 C C . LEU A 1 106 ? 9.625 -3.699 -6.754 1 98.12 106 LEU A C 1
ATOM 860 O O . LEU A 1 106 ? 9.984 -3.801 -5.582 1 98.12 106 LEU A O 1
ATOM 864 N N . PRO A 1 107 ? 9.898 -2.568 -7.461 1 97.69 107 PRO A N 1
ATOM 865 C CA . PRO A 1 107 ? 10.617 -1.482 -6.793 1 97.69 107 PRO A CA 1
ATOM 866 C C . PRO A 1 107 ? 9.875 -0.932 -5.582 1 97.69 107 PRO A C 1
ATOM 868 O O . PRO A 1 107 ? 10.5 -0.494 -4.613 1 97.69 107 PRO A O 1
ATOM 871 N N . VAL A 1 108 ? 8.578 -0.924 -5.621 1 97.75 108 VAL A N 1
ATOM 872 C CA . VAL A 1 108 ? 7.777 -0.482 -4.484 1 97.75 108 VAL A CA 1
ATOM 873 C C . VAL A 1 108 ? 8.023 -1.403 -3.289 1 97.75 108 VAL A C 1
ATOM 875 O O . VAL A 1 108 ? 8.297 -0.935 -2.184 1 97.75 108 VAL A O 1
ATOM 878 N N . PHE A 1 109 ? 8.031 -2.652 -3.49 1 97.38 109 PHE A N 1
ATOM 879 C CA . PHE A 1 109 ? 8.258 -3.627 -2.428 1 97.38 109 PHE A CA 1
ATOM 880 C C . PHE A 1 109 ? 9.695 -3.562 -1.935 1 97.38 109 PHE A C 1
ATOM 882 O O . PHE A 1 109 ? 9.961 -3.785 -0.752 1 97.38 109 PHE A O 1
ATOM 889 N N . TYR A 1 110 ? 10.594 -3.258 -2.83 1 97.5 110 TYR A N 1
ATOM 890 C CA . TYR A 1 110 ? 11.984 -3.061 -2.438 1 97.5 110 TYR A CA 1
ATOM 891 C C . TYR A 1 110 ? 12.109 -1.948 -1.402 1 97.5 110 TYR A C 1
ATOM 893 O O . TYR A 1 110 ? 12.727 -2.135 -0.354 1 97.5 110 TYR A O 1
ATOM 901 N N . GLU A 1 111 ? 11.477 -0.816 -1.706 1 97.19 111 GLU A N 1
ATOM 902 C CA . GLU A 1 111 ? 11.547 0.304 -0.773 1 97.19 111 GLU A CA 1
ATOM 903 C C . GLU A 1 111 ? 10.812 -0.015 0.528 1 97.19 111 GLU A C 1
ATOM 905 O O . GLU A 1 111 ? 11.227 0.425 1.603 1 97.19 111 GLU A O 1
ATOM 910 N N . MET A 1 112 ? 9.727 -0.808 0.459 1 96.56 112 MET A N 1
ATOM 911 C CA . MET A 1 112 ? 9.047 -1.247 1.671 1 96.56 112 MET A CA 1
ATOM 912 C C . MET A 1 112 ? 9.945 -2.145 2.512 1 96.56 112 MET A C 1
ATOM 914 O O . MET A 1 112 ? 9.961 -2.043 3.74 1 96.56 112 MET A O 1
ATOM 918 N N . THR A 1 113 ? 10.625 -3.035 1.855 1 95.62 113 THR A N 1
ATOM 919 C CA . THR A 1 113 ? 11.539 -3.936 2.541 1 95.62 113 THR A CA 1
ATOM 920 C C . THR A 1 113 ? 12.633 -3.148 3.258 1 95.62 113 THR A C 1
ATOM 922 O O . THR A 1 113 ? 12.938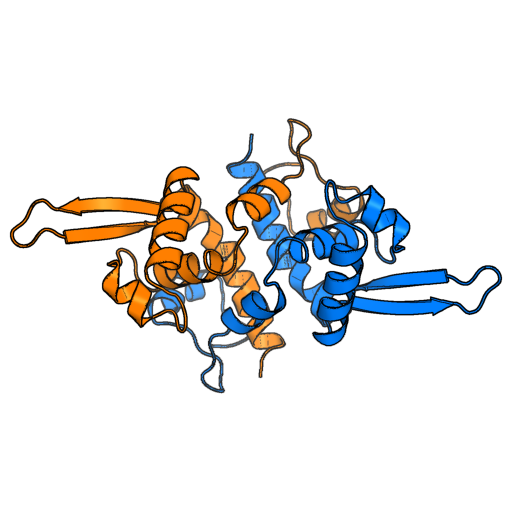 -3.418 4.422 1 95.62 113 THR A O 1
ATOM 925 N N . LYS A 1 114 ? 13.195 -2.135 2.58 1 95.5 114 LYS A N 1
ATOM 926 C CA . LYS A 1 114 ? 14.211 -1.289 3.195 1 95.5 114 LYS A CA 1
ATOM 927 C C . LYS A 1 114 ? 13.656 -0.58 4.43 1 95.5 114 LYS A C 1
ATOM 929 O O . LYS A 1 114 ? 14.328 -0.511 5.465 1 95.5 114 LYS A O 1
ATOM 934 N N . TRP A 1 115 ? 12.484 -0.054 4.285 1 96.62 115 TRP A N 1
ATOM 935 C CA . TRP A 1 115 ? 11.82 0.577 5.422 1 96.62 115 TRP A CA 1
ATOM 936 C C . TRP A 1 115 ? 11.656 -0.41 6.57 1 96.62 115 TRP A C 1
ATOM 938 O O . TRP A 1 115 ? 11.922 -0.073 7.727 1 96.62 115 TRP A O 1
ATOM 948 N N . GLY A 1 116 ? 11.219 -1.608 6.262 1 94.56 116 GLY A N 1
ATOM 949 C CA . GLY A 1 116 ? 11.031 -2.635 7.27 1 94.56 116 GLY A CA 1
ATOM 950 C C . GLY A 1 116 ? 12.297 -2.961 8.039 1 94.56 116 GLY A C 1
ATOM 951 O O . GLY A 1 116 ? 12.258 -3.119 9.266 1 94.56 116 GLY A O 1
ATOM 952 N N . PHE A 1 117 ? 13.367 -3.062 7.352 1 93.31 117 PHE A N 1
ATOM 953 C CA . PHE A 1 117 ? 14.641 -3.369 7.992 1 93.31 117 PHE A CA 1
ATOM 954 C C . PHE A 1 117 ? 15.047 -2.248 8.945 1 93.31 117 PHE A C 1
ATOM 956 O O . PHE A 1 117 ? 15.719 -2.494 9.953 1 93.31 117 PHE A O 1
ATOM 963 N N . GLN A 1 118 ? 14.633 -1.072 8.625 1 93.25 118 GLN A N 1
ATOM 964 C CA . GLN A 1 118 ? 15.016 0.083 9.43 1 93.25 118 GLN A CA 1
ATOM 965 C C . GLN A 1 118 ? 14.117 0.237 10.648 1 93.25 118 GLN A C 1
ATOM 967 O O . GLN A 1 118 ? 14.57 0.63 11.727 1 93.25 118 GLN A O 1
ATOM 972 N N . TYR A 1 119 ? 12.867 -0.167 10.523 1 93.06 119 TYR A N 1
ATOM 973 C CA . TYR A 1 119 ? 11.945 0.29 11.555 1 93.06 119 TYR A CA 1
ATOM 974 C C . TYR A 1 119 ? 11.211 -0.885 12.188 1 93.06 119 TYR A C 1
ATOM 976 O O . TYR A 1 119 ? 10.445 -0.708 13.141 1 93.06 119 TYR A O 1
ATOM 984 N N . ILE A 1 120 ? 11.32 -2.041 11.648 1 86.38 120 ILE A N 1
ATOM 985 C CA . ILE A 1 120 ? 10.703 -3.236 12.219 1 86.38 120 ILE A CA 1
ATOM 986 C C . ILE A 1 120 ? 11.766 -4.074 12.93 1 86.38 120 ILE A C 1
ATOM 988 O O . ILE A 1 120 ? 12.836 -4.332 12.375 1 86.38 120 ILE A O 1
ATOM 992 N N . PRO A 1 121 ? 11.555 -4.434 14.219 1 78.06 121 PRO A N 1
ATOM 993 C CA . PRO A 1 121 ? 12.539 -5.195 14.984 1 78.06 121 PRO A CA 1
ATOM 994 C C . PRO A 1 121 ? 12.828 -6.566 14.391 1 78.06 121 PRO A C 1
ATOM 996 O O . PRO A 1 121 ? 11.977 -7.137 13.703 1 78.06 121 PRO A O 1
ATOM 999 N N . MET B 1 1 ? 19.844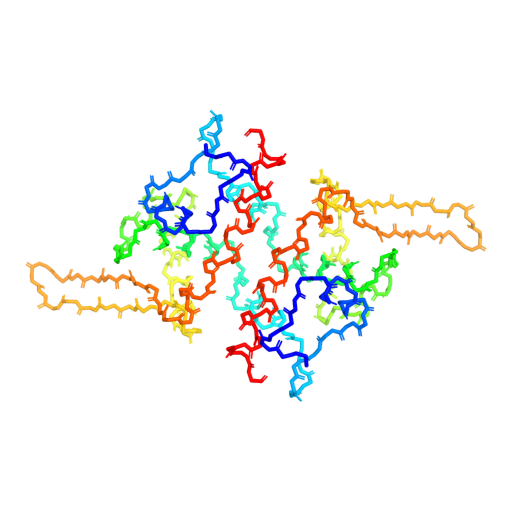 -9.703 6.098 1 48.72 1 MET B N 1
ATOM 1000 C CA . MET B 1 1 ? 19.625 -9.047 4.809 1 48.72 1 MET B CA 1
ATOM 1001 C C . MET B 1 1 ? 19.391 -7.555 4.988 1 48.72 1 MET B C 1
ATOM 1003 O O . MET B 1 1 ? 18.453 -7.156 5.695 1 48.72 1 MET B O 1
ATOM 1007 N N . HIS B 1 2 ? 20.484 -6.742 4.918 1 63.56 2 HIS B N 1
ATOM 1008 C CA . HIS B 1 2 ? 20.875 -5.523 5.613 1 63.56 2 HIS B CA 1
ATOM 1009 C C . HIS B 1 2 ? 20.328 -4.285 4.906 1 63.56 2 HIS B C 1
ATOM 1011 O O . HIS B 1 2 ? 19.969 -4.352 3.732 1 63.56 2 HIS B O 1
ATOM 1017 N N . LYS B 1 3 ? 20.031 -3.379 5.672 1 64.69 3 LYS B N 1
ATOM 1018 C CA . LYS B 1 3 ? 19.656 -2.027 5.277 1 64.69 3 LYS B CA 1
ATOM 1019 C C . LYS B 1 3 ? 20.453 -1.563 4.059 1 64.69 3 LYS B C 1
ATOM 1021 O O . LYS B 1 3 ? 19.984 -0.721 3.289 1 64.69 3 LYS B O 1
ATOM 1026 N N . ASP B 1 4 ? 21.297 -2.41 3.57 1 81.31 4 ASP B N 1
ATOM 1027 C CA . ASP B 1 4 ? 22.219 -1.994 2.508 1 81.31 4 ASP B CA 1
ATOM 1028 C C . ASP B 1 4 ? 22.047 -2.865 1.265 1 81.31 4 ASP B C 1
ATOM 1030 O O . ASP B 1 4 ? 22.906 -2.875 0.383 1 81.31 4 ASP B O 1
ATOM 1034 N N . MET B 1 5 ? 21 -3.561 1.193 1 87.94 5 MET B N 1
ATOM 1035 C CA . MET B 1 5 ? 20.766 -4.438 0.049 1 87.94 5 MET B CA 1
ATOM 1036 C C . MET B 1 5 ? 20.438 -3.625 -1.198 1 87.94 5 MET B C 1
ATOM 1038 O O . MET B 1 5 ? 19.578 -2.738 -1.155 1 87.94 5 MET B O 1
ATOM 1042 N N . THR B 1 6 ? 21.188 -3.889 -2.322 1 93.38 6 THR B N 1
ATOM 1043 C CA . THR B 1 6 ? 20.906 -3.201 -3.578 1 93.38 6 THR B CA 1
ATOM 1044 C C . THR B 1 6 ? 19.672 -3.775 -4.25 1 93.38 6 THR B C 1
ATOM 1046 O O . THR B 1 6 ? 19.25 -4.891 -3.934 1 93.38 6 THR B O 1
ATOM 1049 N N . TYR B 1 7 ? 19.094 -3.057 -5.219 1 94.88 7 TYR B N 1
ATOM 1050 C CA . TYR B 1 7 ? 17.922 -3.518 -5.938 1 94.88 7 TYR B CA 1
ATOM 1051 C C . TYR B 1 7 ? 18.203 -4.805 -6.699 1 94.88 7 TYR B C 1
ATOM 1053 O O . TYR B 1 7 ? 17.375 -5.715 -6.734 1 94.88 7 TYR B O 1
ATOM 1061 N N . ASP B 1 8 ? 19.391 -4.898 -7.289 1 94.06 8 ASP B N 1
ATOM 1062 C CA . ASP B 1 8 ? 19.766 -6.094 -8.031 1 94.06 8 ASP B CA 1
ATOM 1063 C C . ASP B 1 8 ? 19.844 -7.312 -7.113 1 94.06 8 ASP B C 1
ATOM 1065 O O . ASP B 1 8 ? 19.422 -8.406 -7.492 1 94.06 8 ASP B O 1
ATOM 1069 N N . GLU B 1 9 ? 20.422 -7.117 -6.008 1 93.94 9 GLU B N 1
ATOM 1070 C CA . GLU B 1 9 ? 20.453 -8.195 -5.023 1 93.94 9 GLU B CA 1
ATOM 1071 C C . GLU B 1 9 ? 19.031 -8.57 -4.586 1 93.94 9 GLU B C 1
ATOM 1073 O O . GLU B 1 9 ? 18.703 -9.75 -4.457 1 93.94 9 GLU B O 1
ATOM 1078 N N . TYR B 1 10 ? 18.266 -7.578 -4.422 1 94.94 10 TYR B N 1
ATOM 1079 C CA . TYR B 1 10 ? 16.891 -7.781 -3.953 1 94.94 10 TYR B CA 1
ATOM 1080 C C . TYR B 1 10 ? 16.109 -8.625 -4.941 1 94.94 10 TYR B C 1
ATOM 1082 O O . TYR B 1 10 ? 15.328 -9.5 -4.539 1 94.94 10 TYR B O 1
ATOM 1090 N N . AR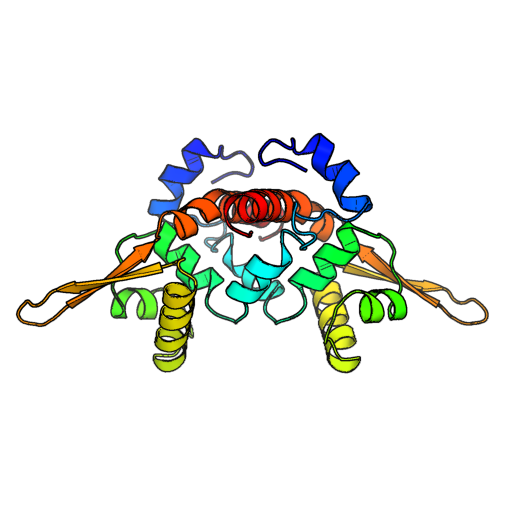G B 1 11 ? 16.234 -8.375 -6.207 1 93.94 11 ARG B N 1
ATOM 1091 C CA . ARG B 1 11 ? 15.5 -9.086 -7.258 1 93.94 11 ARG B CA 1
ATOM 1092 C C . ARG B 1 11 ? 15.719 -10.594 -7.16 1 93.94 11 ARG B C 1
ATOM 1094 O O . ARG B 1 11 ? 14.82 -11.375 -7.461 1 93.94 11 ARG B O 1
ATOM 1101 N N . HIS B 1 12 ? 16.891 -10.93 -6.641 1 92.88 12 HIS B N 1
ATOM 1102 C CA . HIS B 1 12 ? 17.203 -12.352 -6.512 1 92.88 12 HIS B CA 1
ATOM 1103 C C . HIS B 1 12 ? 16.844 -12.875 -5.129 1 92.88 12 HIS B C 1
ATOM 1105 O O . HIS B 1 12 ? 16.266 -13.961 -5.008 1 92.88 12 HIS B O 1
ATOM 1111 N N . GLU B 1 13 ? 17.125 -12.102 -4.16 1 92.81 13 GLU B N 1
ATOM 1112 C CA . GLU B 1 13 ? 16.953 -12.539 -2.779 1 92.81 13 GLU B CA 1
ATOM 1113 C C . GLU B 1 13 ? 15.484 -12.672 -2.418 1 92.81 13 GLU B C 1
ATOM 1115 O O . GLU B 1 13 ? 15.117 -13.492 -1.576 1 92.81 13 GLU B O 1
ATOM 1120 N N . VAL B 1 14 ? 14.617 -11.906 -3.086 1 94.06 14 VAL B N 1
ATOM 1121 C CA . VAL B 1 14 ? 13.195 -11.93 -2.746 1 94.06 14 VAL B CA 1
ATOM 1122 C C . VAL B 1 14 ? 12.609 -13.305 -3.068 1 94.06 14 VAL B C 1
ATOM 1124 O O . VAL B 1 14 ? 11.68 -13.758 -2.398 1 94.06 14 VAL B O 1
ATOM 1127 N N . LYS B 1 15 ? 13.148 -14.023 -3.943 1 94 15 LYS B N 1
ATOM 1128 C CA . LYS B 1 15 ? 12.664 -15.328 -4.375 1 94 15 LYS B CA 1
ATOM 1129 C C . LYS B 1 15 ? 12.93 -16.391 -3.311 1 94 15 LYS B C 1
ATOM 1131 O O . LYS B 1 15 ? 12.391 -17.5 -3.383 1 94 15 LYS B O 1
ATOM 1136 N N . GLU B 1 16 ? 13.703 -16.062 -2.357 1 91.12 16 GLU B N 1
ATOM 1137 C CA . GLU B 1 16 ? 14.023 -16.984 -1.273 1 91.12 16 GLU B CA 1
ATOM 1138 C C . GLU B 1 16 ? 13.273 -16.609 0.004 1 91.12 16 GLU B C 1
ATOM 1140 O O . GLU B 1 16 ? 13.422 -17.281 1.031 1 91.12 16 GLU B O 1
ATOM 1145 N N . GLY B 1 17 ? 12.453 -15.648 -0.076 1 88.44 17 GLY B N 1
ATOM 1146 C CA . GLY B 1 17 ? 11.82 -15.164 1.14 1 88.44 17 GLY B CA 1
ATOM 1147 C C . GLY B 1 17 ? 12.766 -14.414 2.049 1 88.44 17 GLY B C 1
ATOM 1148 O O . GLY B 1 17 ? 13.711 -14.992 2.594 1 88.44 17 GLY B O 1
ATOM 1149 N N . ILE B 1 18 ? 12.562 -13.156 2.252 1 89 18 ILE B N 1
ATOM 1150 C CA . ILE B 1 18 ? 13.453 -12.328 3.051 1 89 18 ILE B CA 1
ATOM 1151 C C . ILE B 1 18 ? 12.867 -12.133 4.449 1 89 18 ILE B C 1
ATOM 1153 O O . ILE B 1 18 ? 11.68 -11.844 4.594 1 89 18 ILE B O 1
ATOM 1157 N N . LEU B 1 19 ? 13.703 -12.344 5.414 1 85.5 19 LEU B N 1
ATOM 1158 C CA . LEU B 1 19 ? 13.297 -12.164 6.805 1 85.5 19 LEU B CA 1
ATOM 1159 C C . LEU B 1 19 ? 14.227 -11.188 7.523 1 85.5 19 LEU B C 1
ATOM 1161 O O . LEU B 1 19 ? 15.398 -11.062 7.164 1 85.5 19 LEU B O 1
ATOM 1165 N N . THR B 1 20 ? 13.664 -10.484 8.5 1 84.5 20 THR B N 1
ATOM 1166 C CA . THR B 1 20 ? 14.5 -9.68 9.391 1 84.5 20 THR B CA 1
ATOM 1167 C C . THR B 1 20 ? 15.367 -10.57 10.273 1 84.5 20 THR B C 1
ATOM 1169 O O . THR B 1 20 ? 15.227 -11.797 10.25 1 84.5 20 THR B O 1
ATOM 1172 N N . GLU B 1 21 ? 16.234 -9.906 11.016 1 80.69 21 GLU B N 1
ATOM 1173 C CA . GLU B 1 21 ? 17.094 -10.656 11.93 1 80.69 21 GLU B CA 1
ATOM 1174 C C . GLU B 1 21 ? 16.266 -11.445 12.945 1 80.69 21 GLU B C 1
ATOM 1176 O O . GLU B 1 21 ? 16.656 -12.539 13.344 1 80.69 21 GLU B O 1
ATOM 1181 N N . ALA B 1 22 ? 15.18 -10.922 13.258 1 81.31 22 ALA B N 1
ATOM 1182 C CA . ALA B 1 22 ? 14.312 -11.555 14.25 1 81.31 22 ALA B CA 1
ATOM 1183 C C . ALA B 1 22 ? 13.422 -12.617 13.609 1 81.31 22 ALA B C 1
ATOM 1185 O O . ALA B 1 22 ? 12.578 -13.211 14.281 1 81.31 22 ALA B O 1
ATOM 1186 N N . GLY B 1 23 ? 13.594 -12.805 12.297 1 79.88 23 GLY B N 1
ATOM 1187 C CA . GLY B 1 23 ? 12.836 -13.836 11.609 1 79.88 23 GLY B CA 1
ATOM 1188 C C . GLY B 1 23 ? 11.477 -13.359 11.133 1 79.88 23 GLY B C 1
ATOM 1189 O O . GLY B 1 23 ? 10.594 -14.172 10.844 1 79.88 23 GLY B O 1
ATOM 1190 N N . ASN B 1 24 ? 11.289 -12.125 11.086 1 80.69 24 ASN B N 1
ATOM 1191 C CA . ASN B 1 24 ? 10.023 -11.562 10.648 1 80.69 24 ASN B CA 1
ATOM 1192 C C . ASN B 1 24 ? 10.086 -11.117 9.188 1 80.69 24 ASN B C 1
ATOM 1194 O O . ASN B 1 24 ? 11.156 -10.773 8.688 1 80.69 24 ASN B O 1
ATOM 1198 N N . CYS B 1 25 ? 8.992 -11.266 8.492 1 86.62 25 CYS B N 1
ATOM 1199 C CA . CYS B 1 25 ? 8.898 -10.633 7.18 1 86.62 25 CYS B CA 1
ATOM 1200 C C . CYS B 1 25 ? 9.078 -9.117 7.289 1 86.62 25 CYS B C 1
ATOM 1202 O O . CYS B 1 25 ? 8.398 -8.461 8.078 1 86.62 25 CYS B O 1
ATOM 1204 N N . PRO B 1 26 ? 9.945 -8.578 6.457 1 89.44 26 PRO B N 1
ATOM 1205 C CA . PRO B 1 26 ? 10.211 -7.145 6.586 1 89.44 26 PRO B CA 1
ATOM 1206 C C . PRO B 1 26 ? 9.07 -6.285 6.039 1 89.44 26 PRO B C 1
ATOM 1208 O O . PRO B 1 26 ? 8.969 -5.105 6.375 1 89.44 26 PRO B O 1
ATOM 1211 N N . VAL B 1 27 ? 8.25 -6.816 5.238 1 92.88 27 VAL B N 1
ATOM 1212 C CA . VAL B 1 27 ? 7.25 -6.016 4.535 1 92.88 27 VAL B CA 1
ATOM 1213 C C . VAL B 1 27 ? 5.906 -6.113 5.254 1 92.88 27 VAL B C 1
ATOM 1215 O O . VAL B 1 27 ? 5.18 -5.121 5.359 1 92.88 27 VAL B O 1
ATOM 1218 N N . THR B 1 28 ? 5.598 -7.219 5.855 1 90.25 28 THR B N 1
ATOM 1219 C CA . THR B 1 28 ? 4.273 -7.531 6.379 1 90.25 28 THR B CA 1
ATOM 1220 C C . THR B 1 28 ? 3.883 -6.555 7.484 1 90.25 28 THR B C 1
ATOM 1222 O O . THR B 1 28 ? 2.77 -6.023 7.488 1 90.25 28 THR B O 1
ATOM 1225 N N . PRO B 1 29 ? 4.773 -6.227 8.453 1 91.94 29 PRO B N 1
ATOM 1226 C CA . PRO B 1 29 ? 4.367 -5.289 9.5 1 91.94 29 PRO B CA 1
ATOM 1227 C C . PRO B 1 29 ? 3.926 -3.938 8.945 1 91.94 29 PRO B C 1
ATOM 1229 O O . PRO B 1 29 ? 2.965 -3.344 9.438 1 91.94 29 PRO B O 1
ATOM 1232 N N . LEU B 1 30 ? 4.633 -3.451 7.895 1 94.44 30 LEU B N 1
ATOM 1233 C CA . LEU B 1 30 ? 4.23 -2.193 7.277 1 94.44 30 LEU B CA 1
ATOM 1234 C C . LEU B 1 30 ? 2.848 -2.318 6.641 1 94.44 30 LEU B C 1
ATOM 1236 O O . LEU B 1 30 ? 2 -1.438 6.809 1 94.44 30 LEU B O 1
ATOM 1240 N N . LEU B 1 31 ? 2.643 -3.422 5.973 1 92.56 31 LEU B N 1
ATOM 1241 C CA . LEU B 1 31 ? 1.358 -3.645 5.316 1 92.56 31 LEU B CA 1
ATOM 1242 C C . LEU B 1 31 ? 0.232 -3.727 6.34 1 92.56 31 LEU B C 1
ATOM 1244 O O . LEU B 1 31 ? -0.867 -3.219 6.105 1 92.56 31 LEU B O 1
ATOM 1248 N N . LEU B 1 32 ? 0.518 -4.285 7.477 1 91.38 32 LEU B N 1
ATOM 1249 C CA . LEU B 1 32 ? -0.471 -4.367 8.547 1 91.38 32 LEU B CA 1
ATOM 1250 C C . LEU B 1 32 ? -0.774 -2.984 9.117 1 91.38 32 LEU B C 1
ATOM 1252 O O . LEU B 1 32 ? -1.937 -2.646 9.352 1 91.38 32 LEU B O 1
ATOM 1256 N N . MET B 1 33 ? 0.209 -2.197 9.266 1 94.44 33 MET B N 1
ATOM 1257 C CA . MET B 1 33 ? 0.04 -0.836 9.766 1 94.44 33 MET B CA 1
ATOM 1258 C C . MET B 1 33 ? -0.833 -0.013 8.828 1 94.44 33 MET B C 1
ATOM 1260 O O . MET B 1 33 ? -1.6 0.842 9.273 1 94.44 33 MET B O 1
ATOM 1264 N N . LEU B 1 34 ? -0.683 -0.334 7.535 1 95.06 34 LEU B N 1
ATOM 1265 C CA . LEU B 1 34 ? -1.308 0.538 6.547 1 95.06 34 LEU B CA 1
ATOM 1266 C C . LEU B 1 34 ? -2.578 -0.094 5.988 1 95.06 34 LEU B C 1
ATOM 1268 O O . LEU B 1 34 ? -3.084 0.33 4.945 1 95.06 34 LEU B O 1
ATOM 1272 N N . GLN B 1 35 ? -2.926 -1.084 6.715 1 90.5 35 GLN B N 1
ATOM 1273 C CA . GLN B 1 35 ? -4.191 -1.696 6.32 1 90.5 35 GLN B CA 1
ATOM 1274 C C . GLN B 1 35 ? -5.344 -0.707 6.449 1 90.5 35 GLN B C 1
ATOM 1276 O O . GLN B 1 35 ? -5.395 0.076 7.402 1 90.5 35 GLN B O 1
ATOM 1281 N N . GLY B 1 36 ? -6.227 -0.791 5.441 1 88.38 36 GLY B N 1
ATOM 1282 C CA . GLY B 1 36 ? -7.363 0.113 5.426 1 88.38 36 GLY B CA 1
ATOM 1283 C C . GLY B 1 36 ? -7.473 0.917 4.145 1 88.38 36 GLY B C 1
ATOM 1284 O O . GLY B 1 36 ? -6.508 1.011 3.381 1 88.38 36 GLY B O 1
ATOM 1285 N N . LYS B 1 37 ? -8.562 1.552 3.979 1 90.06 37 LYS B N 1
ATOM 1286 C CA . LYS B 1 37 ? -8.891 2.215 2.719 1 90.06 37 LYS B CA 1
ATOM 1287 C C . LYS B 1 37 ? -8.203 3.57 2.613 1 90.06 37 LYS B C 1
ATOM 1289 O O . LYS B 1 37 ? -7.871 4.023 1.515 1 90.06 37 LYS B O 1
ATOM 1294 N N . TRP B 1 38 ? -7.742 4.117 3.758 1 94.75 38 TRP B N 1
ATOM 1295 C CA . TRP B 1 38 ? -7.52 5.559 3.705 1 94.75 38 TRP B CA 1
ATOM 1296 C C . TRP B 1 38 ? -6.078 5.898 4.07 1 94.75 38 TRP B C 1
ATOM 1298 O O . TRP B 1 38 ? -5.59 6.984 3.748 1 94.75 38 TRP B O 1
ATOM 1308 N N . LYS B 1 39 ? -5.371 5.004 4.672 1 96.38 39 LYS B N 1
ATOM 1309 C CA . LYS B 1 39 ? -4.121 5.375 5.332 1 96.38 39 LYS B CA 1
ATOM 1310 C C . LYS B 1 39 ? -3.061 5.777 4.312 1 96.38 39 LYS B C 1
ATOM 1312 O O . LYS B 1 39 ? -2.334 6.75 4.52 1 96.38 39 LYS B O 1
ATOM 1317 N N . PHE B 1 40 ? -3.008 5.094 3.195 1 96.19 40 PHE B N 1
ATOM 1318 C CA . PHE B 1 40 ? -2.057 5.469 2.156 1 96.19 40 PHE B CA 1
ATOM 1319 C C . PHE B 1 40 ? -2.373 6.855 1.605 1 96.19 40 PHE B C 1
ATOM 1321 O O . PHE B 1 40 ? -1.469 7.66 1.387 1 96.19 40 PHE B O 1
ATOM 1328 N N . GLN B 1 41 ? -3.641 7.129 1.437 1 94.69 41 GLN B N 1
ATOM 1329 C CA . GLN B 1 41 ? -4.039 8.422 0.893 1 94.69 41 GLN B CA 1
ATOM 1330 C C . GLN B 1 41 ? -3.73 9.547 1.873 1 94.69 41 GLN B C 1
ATOM 1332 O O . GLN B 1 41 ? -3.309 10.633 1.467 1 94.69 41 GLN B O 1
ATOM 1337 N N . ILE B 1 42 ? -3.947 9.281 3.084 1 97.38 42 ILE B N 1
ATOM 1338 C CA . ILE B 1 42 ? -3.652 10.273 4.113 1 97.38 42 ILE B CA 1
ATOM 1339 C C . ILE B 1 42 ? -2.156 10.578 4.125 1 97.38 42 ILE B C 1
ATOM 1341 O O . ILE B 1 42 ? -1.752 11.742 4.137 1 97.38 42 ILE B O 1
ATOM 1345 N N . LEU B 1 43 ? -1.362 9.539 4.066 1 97.88 43 LEU B N 1
ATOM 1346 C CA . LEU B 1 43 ? 0.084 9.719 4.043 1 97.88 43 LEU B CA 1
ATOM 1347 C C . LEU B 1 43 ? 0.515 10.508 2.811 1 97.88 43 LEU B C 1
ATOM 1349 O O . LEU B 1 43 ? 1.372 11.391 2.898 1 97.88 43 LEU B O 1
ATOM 1353 N N . TYR B 1 44 ? -0.096 10.211 1.731 1 95.81 44 TYR B N 1
ATOM 1354 C CA . TYR B 1 44 ? 0.235 10.914 0.498 1 95.81 44 TYR B CA 1
ATOM 1355 C C . TYR B 1 44 ? -0.045 12.406 0.631 1 95.81 44 TYR B C 1
ATOM 1357 O O . TYR B 1 44 ? 0.775 13.234 0.231 1 95.81 44 TYR B O 1
ATOM 1365 N N . GLU B 1 45 ? -1.193 12.766 1.191 1 96.19 45 GLU B N 1
ATOM 1366 C CA . GLU B 1 45 ? -1.541 14.164 1.412 1 96.19 45 GLU B CA 1
ATOM 1367 C C . GLU B 1 45 ? -0.529 14.844 2.328 1 96.19 45 GLU B C 1
ATOM 1369 O O . GLU B 1 45 ? -0.196 16.016 2.131 1 96.19 45 GLU B O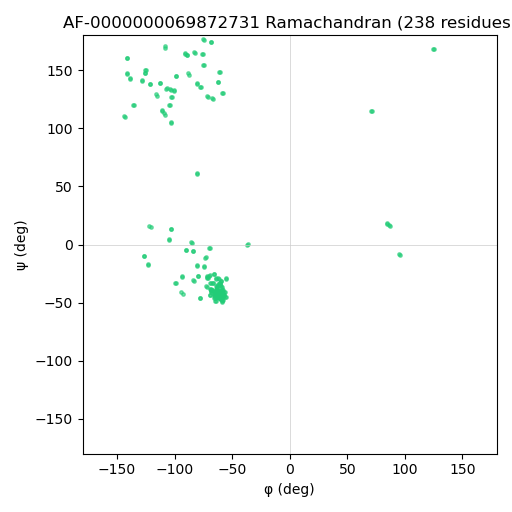 1
ATOM 1374 N N . LEU B 1 46 ? -0.021 14.094 3.275 1 97.88 46 LEU B N 1
ATOM 1375 C CA . LEU B 1 46 ? 0.942 14.656 4.219 1 97.88 46 LEU B CA 1
ATOM 1376 C C . LEU B 1 46 ? 2.287 14.898 3.541 1 97.88 46 LEU B C 1
ATOM 1378 O O . LEU B 1 46 ? 3.059 15.758 3.969 1 97.88 46 LEU B O 1
ATOM 1382 N N . PHE B 1 47 ? 2.562 14.109 2.52 1 96.75 47 PHE B N 1
ATOM 1383 C CA . PHE B 1 47 ? 3.773 14.375 1.752 1 96.75 47 PHE B CA 1
ATOM 1384 C C . PHE B 1 47 ? 3.623 15.641 0.92 1 96.75 47 PHE B C 1
ATOM 1386 O O . PHE B 1 47 ? 4.605 16.328 0.654 1 96.75 47 PHE B O 1
ATOM 1393 N N . ILE B 1 48 ? 2.443 15.961 0.536 1 95.38 48 ILE B N 1
ATOM 1394 C CA . ILE B 1 48 ? 2.154 17.156 -0.257 1 95.38 48 ILE B CA 1
ATOM 1395 C C . ILE B 1 48 ? 2.166 18.391 0.642 1 95.38 48 ILE B C 1
ATOM 1397 O O . ILE B 1 48 ? 2.785 19.391 0.309 1 95.38 48 ILE B O 1
ATOM 1401 N N . GLN B 1 49 ? 1.515 18.25 1.762 1 96.31 49 GLN B N 1
ATOM 1402 C CA . GLN B 1 49 ? 1.432 19.328 2.738 1 96.31 49 GLN B CA 1
ATOM 1403 C C . GLN B 1 49 ? 1.671 18.812 4.152 1 96.31 49 GLN B C 1
ATOM 1405 O O . GLN B 1 49 ? 0.93 17.953 4.641 1 96.31 49 GLN B O 1
ATOM 1410 N N . ASP B 1 50 ? 2.66 19.328 4.777 1 96.88 50 ASP B N 1
ATOM 1411 C CA . ASP B 1 50 ? 3.078 18.922 6.117 1 96.88 50 ASP B CA 1
ATOM 1412 C C . ASP B 1 50 ? 3.566 20.109 6.93 1 96.88 50 ASP B C 1
ATOM 1414 O O . ASP B 1 50 ? 4.609 20.688 6.625 1 96.88 50 ASP B O 1
ATOM 1418 N N . PRO B 1 51 ? 2.93 20.578 7.91 1 98 51 PRO B N 1
ATOM 1419 C CA . PRO B 1 51 ? 1.771 19.969 8.578 1 98 51 PRO B CA 1
ATOM 1420 C C . PRO B 1 51 ? 0.457 20.281 7.859 1 98 51 PRO B C 1
ATOM 1422 O O . PRO B 1 51 ? 0.418 21.141 6.973 1 98 51 PRO B O 1
ATOM 1425 N N . ILE B 1 52 ? -0.602 19.516 8.234 1 98.19 52 ILE B N 1
ATOM 1426 C CA . ILE B 1 52 ? -1.919 19.719 7.641 1 98.19 52 ILE B CA 1
ATOM 1427 C C . ILE B 1 52 ? -2.996 19.547 8.711 1 98.19 52 ILE B C 1
ATOM 1429 O O . ILE B 1 52 ? -2.826 18.766 9.656 1 98.19 52 ILE B O 1
ATOM 1433 N N . ARG B 1 53 ? -4.055 20.312 8.539 1 97.88 53 ARG B N 1
ATOM 1434 C CA . ARG B 1 53 ? -5.148 20.234 9.508 1 97.88 53 ARG B CA 1
ATOM 1435 C C . ARG B 1 53 ? -6.18 19.188 9.086 1 97.88 53 ARG B C 1
ATOM 1437 O O . ARG B 1 53 ? -6.23 18.797 7.922 1 97.88 53 ARG B O 1
ATOM 1444 N N . PHE B 1 54 ? -7.027 18.859 10.117 1 98.06 54 PHE B N 1
ATOM 1445 C CA . PHE B 1 54 ? -8.047 17.828 9.922 1 98.06 54 PHE B CA 1
ATOM 1446 C C . PHE B 1 54 ? -8.977 18.203 8.773 1 98.06 54 PHE B C 1
ATOM 1448 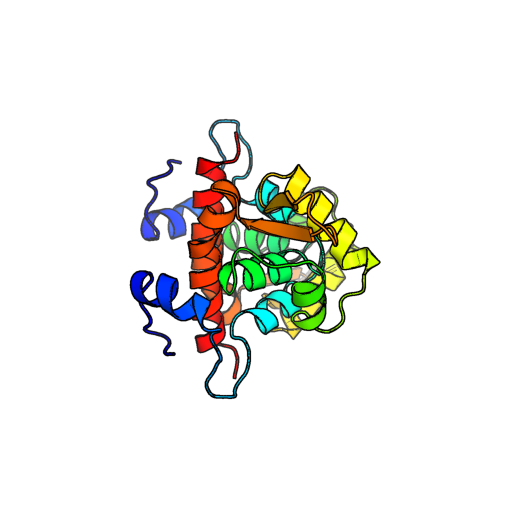O O . PHE B 1 54 ? -9.203 17.406 7.863 1 98.06 54 PHE B O 1
ATOM 1455 N N . GLY B 1 55 ? -9.422 19.438 8.82 1 97.38 55 GLY B N 1
ATOM 1456 C CA . GLY B 1 55 ? -10.367 19.891 7.816 1 97.38 55 GLY B CA 1
ATOM 1457 C C . GLY B 1 55 ? -9.797 19.891 6.41 1 97.38 55 GLY B C 1
ATOM 1458 O O . GLY B 1 55 ? -10.5 19.562 5.449 1 97.38 55 GLY B O 1
ATOM 1459 N N . GLU B 1 56 ? -8.602 20.25 6.281 1 97.5 56 GLU B N 1
ATOM 1460 C CA . GLU B 1 56 ? -7.934 20.25 4.98 1 97.5 56 GLU B CA 1
ATOM 1461 C C . GLU B 1 56 ? -7.773 18.844 4.438 1 97.5 56 GLU B C 1
ATOM 1463 O O . GLU B 1 56 ? -7.988 18.594 3.25 1 97.5 56 GLU B O 1
ATOM 1468 N N . LEU B 1 57 ? -7.352 17.875 5.285 1 97.56 57 LEU B N 1
ATOM 1469 C CA . LEU B 1 57 ? -7.285 16.484 4.887 1 97.56 57 LEU B CA 1
ATOM 1470 C C . LEU B 1 57 ? -8.641 15.992 4.383 1 97.56 57 LEU B C 1
ATOM 1472 O O . LEU B 1 57 ? -8.719 15.352 3.328 1 97.56 57 LEU B O 1
ATOM 1476 N N . LYS B 1 58 ? -9.641 16.344 5.133 1 97.81 58 LYS B N 1
ATOM 1477 C CA . LYS B 1 58 ? -11 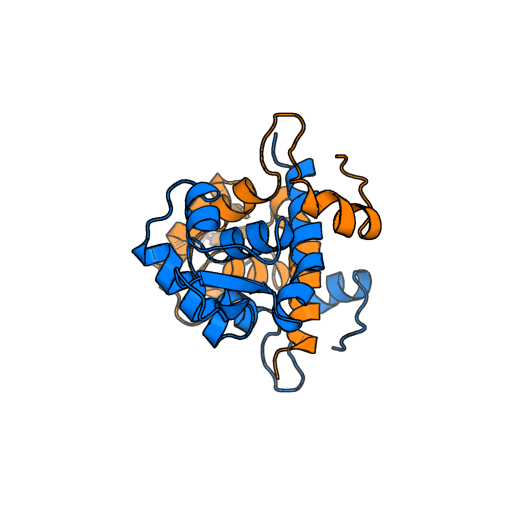15.961 4.773 1 97.81 58 LYS B CA 1
ATOM 1478 C C . LYS B 1 58 ? -11.375 16.484 3.393 1 97.81 58 LYS B C 1
ATOM 1480 O O . LYS B 1 58 ? -12 15.781 2.6 1 97.81 58 LYS B O 1
ATOM 1485 N N . LYS B 1 59 ? -11.016 17.672 3.133 1 96.88 59 LYS B N 1
ATOM 1486 C CA . LYS B 1 59 ? -11.32 18.328 1.861 1 96.88 59 LYS B CA 1
ATOM 1487 C C . LYS B 1 59 ? -10.539 17.688 0.715 1 96.88 59 LYS B C 1
ATOM 1489 O O . LYS B 1 59 ? -11.07 17.516 -0.384 1 96.88 59 LYS B O 1
ATOM 1494 N N . ASN B 1 60 ? -9.32 17.328 0.957 1 93.94 60 ASN B N 1
ATOM 1495 C CA . ASN B 1 60 ? -8.406 16.875 -0.087 1 93.94 60 ASN B CA 1
ATOM 1496 C C . ASN B 1 60 ? -8.672 15.414 -0.461 1 93.94 60 ASN B C 1
ATOM 1498 O O . ASN B 1 60 ? -8.328 14.977 -1.562 1 93.94 60 ASN B O 1
ATOM 1502 N N . ILE B 1 61 ? -9.211 14.602 0.464 1 94.06 61 ILE B N 1
ATOM 1503 C CA . ILE B 1 61 ? -9.414 13.18 0.225 1 94.06 61 ILE B CA 1
ATOM 1504 C C . ILE B 1 61 ? -10.883 12.906 -0.061 1 94.06 61 ILE B C 1
ATOM 1506 O O . ILE B 1 61 ? -11.695 12.781 0.864 1 94.06 61 ILE B O 1
ATOM 1510 N N . ASN B 1 62 ? -11.117 12.68 -1.31 1 91.62 62 ASN B N 1
ATOM 1511 C CA . ASN B 1 62 ? -12.492 12.516 -1.772 1 91.62 62 ASN B CA 1
ATOM 1512 C C . ASN B 1 62 ? -13.125 11.242 -1.215 1 91.62 62 ASN B C 1
ATOM 1514 O O . ASN B 1 62 ? -12.539 10.164 -1.309 1 91.62 62 ASN B O 1
ATOM 1518 N N . GLY B 1 63 ? -14.273 11.492 -0.583 1 94.44 63 GLY B N 1
ATOM 1519 C CA . GLY B 1 63 ? -15.07 10.336 -0.2 1 94.44 63 GLY B CA 1
ATOM 1520 C C . GLY B 1 63 ? -14.828 9.891 1.229 1 94.44 63 GLY B C 1
ATOM 1521 O O . GLY B 1 63 ? -15.586 9.086 1.771 1 94.44 63 GLY B O 1
ATOM 1522 N N . ILE B 1 64 ? -13.898 10.398 1.892 1 96.12 64 ILE B N 1
ATOM 1523 C CA . ILE B 1 64 ? -13.609 9.953 3.252 1 96.12 64 ILE B CA 1
ATOM 1524 C C . ILE B 1 64 ? -14.586 10.609 4.227 1 96.12 64 ILE B C 1
ATOM 1526 O O . ILE B 1 64 ? -14.938 11.781 4.074 1 96.12 64 ILE B O 1
ATOM 1530 N N . THR B 1 65 ? -15.07 9.891 5.176 1 98 65 THR B N 1
ATOM 1531 C CA . THR B 1 65 ? -15.938 10.445 6.215 1 98 65 THR B CA 1
ATOM 1532 C C . THR B 1 65 ? -15.109 10.945 7.395 1 98 65 THR B C 1
ATOM 1534 O O . THR B 1 65 ? -13.93 10.594 7.531 1 98 65 THR B O 1
ATOM 1537 N N . ASN B 1 66 ? -15.719 11.758 8.219 1 98.12 66 ASN B N 1
ATOM 1538 C CA . ASN B 1 66 ? -15.055 12.242 9.422 1 98.12 66 ASN B CA 1
ATOM 1539 C C . ASN B 1 66 ? -14.602 11.094 10.312 1 98.12 66 ASN B C 1
ATOM 1541 O O . ASN B 1 66 ? -13.484 11.109 10.836 1 98.12 66 ASN B O 1
ATOM 1545 N N . THR B 1 67 ? -15.422 10.172 10.453 1 98.38 67 THR B N 1
ATOM 1546 C CA . THR B 1 67 ? -15.148 9.039 11.328 1 98.38 67 THR B CA 1
ATOM 1547 C C . THR B 1 67 ? -13.938 8.25 10.836 1 98.38 67 THR B C 1
ATOM 1549 O O . THR B 1 67 ? -13.031 7.938 11.609 1 98.38 67 THR B O 1
ATOM 1552 N N . MET B 1 68 ? -13.93 8.047 9.531 1 98.12 68 MET B N 1
ATOM 1553 C CA . MET B 1 68 ? -12.852 7.25 8.953 1 98.12 68 MET B CA 1
ATOM 1554 C C . MET B 1 68 ? -11.539 8.031 8.961 1 98.12 68 MET B C 1
ATOM 1556 O O . MET B 1 68 ? -10.469 7.445 9.148 1 98.12 68 MET B O 1
ATOM 1560 N N . LEU B 1 69 ? -11.625 9.266 8.758 1 98.44 69 LEU B N 1
ATOM 1561 C CA . LEU B 1 69 ? -10.422 10.086 8.836 1 98.44 69 LEU B CA 1
ATOM 1562 C C . LEU B 1 69 ? -9.859 10.094 10.258 1 98.44 69 LEU B C 1
ATOM 1564 O O . LEU B 1 69 ? -8.672 9.867 10.461 1 98.44 69 LEU B O 1
ATOM 1568 N N . ALA B 1 70 ? -10.727 10.336 11.219 1 98.44 70 ALA B N 1
ATOM 1569 C CA . ALA B 1 70 ? -10.297 10.383 12.609 1 98.44 70 ALA B CA 1
ATOM 1570 C C . ALA B 1 70 ? -9.688 9.047 13.039 1 98.44 70 ALA B C 1
ATOM 1572 O O . ALA B 1 70 ? -8.609 9.016 13.641 1 98.44 70 ALA B O 1
ATOM 1573 N N . SER B 1 71 ? -10.312 8 12.742 1 98.44 71 SER B N 1
ATOM 1574 C CA . SER B 1 71 ? -9.828 6.676 13.125 1 98.44 71 SER B CA 1
ATOM 1575 C C . SER B 1 71 ? -8.5 6.355 12.461 1 98.44 71 SER B C 1
ATOM 1577 O O . SER B 1 71 ? -7.594 5.809 13.094 1 98.44 71 SER B O 1
ATOM 1579 N N . SER B 1 72 ? -8.398 6.684 11.172 1 98.31 72 SER B N 1
ATOM 1580 C CA . SER B 1 72 ? -7.16 6.414 10.438 1 98.31 72 SER B CA 1
ATOM 1581 C C . SER B 1 72 ? -5.996 7.223 11.008 1 98.31 72 SER B C 1
ATOM 1583 O O . SER B 1 72 ? -4.895 6.699 11.172 1 98.31 72 SER B O 1
ATOM 1585 N N . LEU B 1 73 ? -6.262 8.461 11.312 1 98.69 73 LEU B N 1
ATOM 1586 C CA . LEU B 1 73 ? -5.227 9.32 11.883 1 98.69 73 LEU B CA 1
ATOM 1587 C C . LEU B 1 73 ? -4.785 8.805 13.242 1 98.69 73 LEU B C 1
ATOM 1589 O O . LEU B 1 73 ? -3.594 8.812 13.562 1 98.69 73 LEU B O 1
ATOM 1593 N N . ARG B 1 74 ? -5.719 8.375 14.008 1 98.56 74 ARG B N 1
ATOM 1594 C CA . ARG B 1 74 ? -5.402 7.805 15.312 1 98.56 74 ARG B CA 1
ATOM 1595 C C . ARG B 1 74 ? -4.516 6.574 15.18 1 98.56 74 ARG B C 1
ATOM 1597 O O . ARG B 1 74 ? -3.539 6.418 15.914 1 98.56 74 ARG B O 1
ATOM 1604 N N . GLU B 1 75 ? -4.828 5.73 14.32 1 98.5 75 GLU B N 1
ATOM 1605 C CA . GLU B 1 75 ? -4.051 4.512 14.109 1 98.5 75 GLU B CA 1
ATOM 1606 C C . GLU B 1 75 ? -2.656 4.836 13.578 1 98.5 75 GLU B C 1
ATOM 1608 O O . GLU B 1 75 ? -1.67 4.23 14.008 1 98.5 75 GLU B O 1
ATOM 1613 N N . LEU B 1 76 ? -2.59 5.773 12.641 1 98.56 76 LEU B N 1
ATOM 1614 C CA . LEU B 1 76 ? -1.296 6.188 12.109 1 98.56 76 LEU B CA 1
ATOM 1615 C C . LEU B 1 76 ? -0.435 6.812 13.203 1 98.56 76 LEU B C 1
ATOM 1617 O O . LEU B 1 76 ? 0.785 6.633 13.211 1 98.56 76 LEU B O 1
ATOM 1621 N N . GLU B 1 77 ? -1.081 7.555 14.07 1 98.75 77 GLU B N 1
ATOM 1622 C CA . GLU B 1 77 ? -0.377 8.117 15.219 1 98.75 77 GLU B CA 1
ATOM 1623 C C . GLU B 1 77 ? 0.112 7.02 16.156 1 98.75 77 GLU B C 1
ATOM 1625 O O . GLU B 1 77 ? 1.269 7.031 16.594 1 98.75 77 GLU B O 1
ATOM 1630 N N . LYS B 1 78 ? -0.728 6.078 16.453 1 98.25 78 LYS B N 1
ATOM 1631 C CA . LYS B 1 78 ? -0.396 4.961 17.344 1 98.25 78 LYS B CA 1
ATOM 1632 C C . LYS B 1 78 ? 0.78 4.16 16.797 1 98.25 78 LYS B C 1
ATOM 1634 O O . LYS B 1 78 ? 1.642 3.713 17.547 1 98.25 78 LYS B O 1
ATOM 1639 N N . ASP B 1 79 ? 0.823 4.043 15.5 1 97.56 79 ASP B N 1
ATOM 1640 C CA . ASP B 1 79 ? 1.868 3.254 14.852 1 97.56 79 ASP B CA 1
ATOM 1641 C C . ASP B 1 79 ? 3.139 4.078 14.656 1 97.56 79 ASP B C 1
ATOM 1643 O O . ASP B 1 79 ? 4.141 3.576 14.141 1 97.56 79 ASP B O 1
ATOM 1647 N N . GLY B 1 80 ? 3.037 5.332 14.984 1 98.12 80 GLY B N 1
ATOM 1648 C CA . GLY B 1 80 ? 4.215 6.184 14.992 1 98.12 80 GLY B CA 1
ATOM 1649 C C . GLY B 1 80 ? 4.539 6.762 13.625 1 98.12 80 GLY B C 1
ATOM 1650 O O . GLY B 1 80 ? 5.668 7.195 13.383 1 98.12 80 GLY B O 1
ATOM 1651 N N . LEU B 1 81 ? 3.609 6.766 12.734 1 98.56 81 LEU B N 1
ATOM 1652 C CA . LEU B 1 81 ? 3.846 7.273 11.391 1 98.56 81 LEU B CA 1
ATOM 1653 C C . LEU B 1 81 ? 3.449 8.742 11.281 1 98.56 81 LEU B C 1
ATOM 1655 O O . LEU B 1 81 ? 3.988 9.477 10.453 1 98.56 81 LEU B O 1
ATOM 1659 N N . VAL B 1 82 ? 2.496 9.164 12.109 1 98.75 82 VAL B N 1
ATOM 1660 C CA . VAL B 1 82 ? 1.968 10.523 12.094 1 98.75 82 VAL B CA 1
ATOM 1661 C C . VAL B 1 82 ? 2.018 11.109 13.5 1 98.75 82 VAL B C 1
ATOM 1663 O O . VAL B 1 82 ? 1.797 10.398 14.484 1 98.75 82 VAL B O 1
ATOM 1666 N N . SER B 1 83 ? 2.348 12.352 13.578 1 98.75 83 SER B N 1
ATOM 1667 C CA . SER B 1 83 ? 2.312 13.094 14.836 1 98.75 83 SER B CA 1
ATOM 1668 C C . SER B 1 83 ? 1.143 14.07 14.875 1 98.75 83 SER B C 1
ATOM 1670 O O . SER B 1 83 ? 0.848 14.734 13.875 1 98.75 83 SER B O 1
ATOM 1672 N N . ARG B 1 84 ? 0.457 14.086 15.945 1 98.25 84 ARG B N 1
ATOM 1673 C CA . ARG B 1 84 ? -0.633 15.023 16.203 1 98.25 84 ARG B CA 1
ATOM 1674 C C . ARG B 1 84 ? -0.205 16.109 17.172 1 98.25 84 ARG B C 1
ATOM 1676 O O . ARG B 1 84 ? 0.199 15.805 18.297 1 98.25 84 ARG B O 1
ATOM 1683 N N . MET B 1 85 ? -0.253 17.375 16.781 1 98 85 MET B N 1
ATOM 1684 C CA . MET B 1 85 ? 0.136 18.5 17.641 1 98 85 MET B CA 1
ATOM 1685 C C . MET B 1 85 ? -1.058 19.391 17.922 1 98 85 MET B C 1
ATOM 1687 O O . MET B 1 85 ? -1.714 19.875 17 1 98 85 MET B O 1
ATOM 1691 N N . GLN B 1 86 ? -1.246 19.656 19.188 1 96.5 86 GLN B N 1
ATOM 1692 C CA . GLN B 1 86 ? -2.346 20.516 19.609 1 96.5 86 GLN B CA 1
ATOM 1693 C C . GLN B 1 86 ? -1.839 21.906 19.984 1 96.5 86 GLN B C 1
ATOM 1695 O O . GLN B 1 86 ? -0.804 22.031 20.641 1 96.5 86 GLN B O 1
ATOM 1700 N N . PHE B 1 87 ? -2.523 22.922 19.484 1 95 87 PHE B N 1
ATOM 1701 C CA . PHE B 1 87 ? -2.242 24.312 19.828 1 95 87 PHE B CA 1
ATOM 1702 C C . PHE B 1 87 ? -3.377 24.906 20.656 1 95 87 PHE B C 1
ATOM 1704 O O . PHE B 1 87 ? -4.516 24.969 20.188 1 95 87 PHE B O 1
ATOM 1711 N N . ASN B 1 88 ? -3.004 25.188 21.812 1 93 88 ASN B N 1
ATOM 1712 C CA . ASN B 1 88 ? -3.982 25.75 22.719 1 93 88 ASN B CA 1
ATOM 1713 C C . ASN B 1 88 ? -4.176 27.25 22.469 1 93 88 ASN B C 1
ATOM 1715 O O . ASN B 1 88 ? -3.902 28.078 23.344 1 93 88 ASN B O 1
ATOM 1719 N N . GLU B 1 89 ? -4.582 27.594 21.391 1 92.75 89 GLU B N 1
ATOM 1720 C CA . GLU B 1 89 ? -4.922 28.953 20.984 1 92.75 89 GLU B CA 1
ATOM 1721 C C . GLU B 1 89 ? -6.434 29.125 20.844 1 92.75 89 GLU B C 1
ATOM 1723 O O . GLU B 1 89 ? -7.199 28.219 21.156 1 92.75 89 GLU B O 1
ATOM 1728 N N . ILE B 1 90 ? -6.863 30.406 20.688 1 91.88 90 ILE B N 1
ATOM 1729 C CA . ILE B 1 90 ? -8.281 30.688 20.484 1 91.88 90 ILE B CA 1
ATOM 1730 C C . ILE B 1 90 ? -8.523 31.125 19.047 1 91.88 90 ILE B C 1
ATOM 1732 O O . ILE B 1 90 ? -8.055 32.188 18.625 1 91.88 90 ILE B O 1
ATOM 1736 N N . PRO B 1 91 ? -9.266 30.156 18.328 1 92.5 91 PRO B N 1
ATOM 1737 C CA . PRO B 1 91 ? -9.781 28.828 18.625 1 92.5 91 PRO B CA 1
ATOM 1738 C C . PRO B 1 91 ? -8.695 27.75 18.625 1 92.5 91 PRO B C 1
ATOM 1740 O O . PRO B 1 91 ? -7.684 27.906 17.938 1 92.5 91 PRO B O 1
ATOM 1743 N N . PRO B 1 92 ? -8.977 26.672 19.391 1 94.06 92 PRO B N 1
ATOM 1744 C CA . PRO B 1 92 ? -7.973 25.609 19.391 1 94.06 92 PRO B CA 1
ATOM 1745 C C . PRO B 1 92 ? -7.734 25.016 18.016 1 94.06 92 PRO B C 1
ATOM 1747 O O . PRO B 1 92 ? -8.648 24.969 17.188 1 94.06 92 PRO B O 1
ATOM 1750 N N . ARG B 1 93 ? -6.496 24.578 17.797 1 94.19 93 ARG B N 1
ATOM 1751 C CA . ARG B 1 93 ? -6.16 24 16.5 1 94.19 93 ARG B CA 1
ATOM 1752 C C . ARG B 1 93 ? -5.281 22.766 16.656 1 94.19 93 ARG B C 1
ATOM 1754 O O . ARG B 1 93 ? -4.492 22.688 17.594 1 94.19 93 ARG B O 1
ATOM 1761 N N . VAL B 1 94 ? -5.559 21.828 15.781 1 97.25 94 VAL B N 1
ATOM 1762 C CA . VAL B 1 94 ? -4.738 20.625 15.734 1 97.25 94 VAL B CA 1
ATOM 1763 C C . VAL B 1 94 ? -4.129 20.469 14.344 1 97.25 94 VAL B C 1
ATOM 1765 O O . VAL B 1 94 ? -4.793 20.719 13.336 1 97.25 94 VAL B O 1
ATOM 1768 N N . GLU B 1 95 ? -2.805 20.078 14.375 1 98.38 95 GLU B N 1
ATOM 1769 C CA . GLU B 1 95 ? -2.127 19.812 13.109 1 98.38 95 GLU B CA 1
ATOM 1770 C C . GLU B 1 95 ? -1.505 18.422 13.102 1 98.38 95 GLU B C 1
ATOM 1772 O O . GLU B 1 95 ? -1.115 17.906 14.148 1 98.38 95 GLU B O 1
ATOM 1777 N N . TYR B 1 96 ? -1.49 17.859 11.945 1 98.75 96 TYR B N 1
ATOM 1778 C CA . TYR B 1 96 ? -0.875 16.562 11.734 1 98.75 96 TYR B CA 1
ATOM 1779 C C . TYR B 1 96 ? 0.364 16.688 10.852 1 98.75 96 TYR B C 1
ATOM 1781 O O . TYR B 1 96 ? 0.376 17.453 9.891 1 98.75 96 TYR B O 1
ATOM 1789 N N . SER B 1 97 ? 1.398 15.922 11.25 1 98.81 97 SER B N 1
ATOM 1790 C CA . SER B 1 97 ? 2.641 15.891 10.492 1 98.81 97 SER B CA 1
ATOM 1791 C C . SER B 1 97 ? 3.23 14.484 10.453 1 98.81 97 SER B C 1
ATOM 1793 O O . SER B 1 97 ? 2.832 13.617 11.227 1 98.81 97 SER B O 1
ATOM 1795 N N . LEU B 1 98 ? 4.105 14.266 9.5 1 98.62 98 LEU B N 1
ATOM 1796 C CA . LEU B 1 98 ? 4.816 12.992 9.438 1 98.62 98 LEU B CA 1
ATOM 1797 C C . LEU B 1 98 ? 5.938 12.945 10.469 1 98.62 98 LEU B C 1
ATOM 1799 O O . LEU B 1 98 ? 6.645 13.938 10.672 1 98.62 98 LEU B O 1
ATOM 1803 N N . THR B 1 99 ? 6.023 11.781 11.164 1 98.69 99 THR B N 1
ATOM 1804 C CA . THR B 1 99 ? 7.227 11.523 11.945 1 98.69 99 THR B CA 1
ATOM 1805 C C . THR B 1 99 ? 8.391 11.141 11.039 1 98.69 99 THR B C 1
ATOM 1807 O O . THR B 1 99 ? 8.234 11.055 9.812 1 98.69 99 THR B O 1
ATOM 1810 N N . GLU B 1 100 ? 9.578 10.953 11.672 1 98.06 100 GLU B N 1
ATOM 1811 C CA . GLU B 1 100 ? 10.711 10.438 10.906 1 98.06 100 GLU B CA 1
ATOM 1812 C C . GLU B 1 100 ? 10.375 9.086 10.281 1 98.06 100 GLU B C 1
ATOM 1814 O O . GLU B 1 100 ? 10.703 8.836 9.117 1 98.06 100 GLU B O 1
ATOM 1819 N N . LYS B 1 101 ? 9.75 8.266 11.078 1 97.94 101 LYS B N 1
ATOM 1820 C CA . LYS B 1 101 ? 9.312 6.945 10.625 1 97.94 101 LYS B CA 1
ATOM 1821 C C . LYS B 1 101 ? 8.352 7.059 9.445 1 97.94 101 LYS B C 1
ATOM 1823 O O . LYS B 1 101 ? 8.438 6.277 8.492 1 97.94 101 LYS B O 1
ATOM 1828 N N . GLY B 1 102 ? 7.461 8.008 9.469 1 98.5 102 GLY B N 1
ATOM 1829 C CA . GLY B 1 102 ? 6.535 8.281 8.383 1 98.5 102 GLY B CA 1
ATOM 1830 C C . GLY B 1 102 ? 7.215 8.844 7.148 1 98.5 102 GLY B C 1
ATOM 1831 O O . GLY B 1 102 ? 6.934 8.414 6.031 1 98.5 102 GLY B O 1
ATOM 1832 N N . GLN B 1 103 ? 8.117 9.773 7.367 1 98.12 103 GLN B N 1
ATOM 1833 C CA . GLN B 1 103 ? 8.852 10.406 6.277 1 98.12 103 GLN B CA 1
ATOM 1834 C C . GLN B 1 103 ? 9.68 9.383 5.504 1 98.12 103 GLN B C 1
ATOM 1836 O O . GLN B 1 103 ? 9.859 9.516 4.289 1 98.12 103 GLN B O 1
ATOM 1841 N N . ALA B 1 104 ? 10.07 8.398 6.188 1 98.06 104 ALA B N 1
ATOM 1842 C CA . ALA B 1 104 ? 10.938 7.387 5.594 1 98.06 104 ALA B CA 1
ATOM 1843 C C . ALA B 1 104 ? 10.18 6.562 4.555 1 98.06 104 ALA B C 1
ATOM 1845 O O . ALA B 1 104 ? 10.781 5.777 3.818 1 98.06 104 ALA B O 1
ATOM 1846 N N . LEU B 1 105 ? 8.883 6.809 4.379 1 98.06 105 LEU B N 1
ATOM 1847 C CA . LEU B 1 105 ? 8.086 6.09 3.391 1 98.06 105 LEU B CA 1
ATOM 1848 C C . LEU B 1 105 ? 8.102 6.816 2.049 1 98.06 105 LEU B C 1
ATOM 1850 O O . LEU B 1 105 ? 7.59 6.301 1.054 1 98.06 105 LEU B O 1
ATOM 1854 N N . LEU B 1 106 ? 8.695 7.949 1.989 1 98.12 106 LEU B N 1
ATOM 1855 C CA . LEU B 1 106 ? 8.68 8.75 0.769 1 98.12 106 LEU B CA 1
ATOM 1856 C C . LEU B 1 106 ? 9.227 7.949 -0.411 1 98.12 106 LEU B C 1
ATOM 1858 O O . LEU B 1 106 ? 8.672 8 -1.511 1 98.12 106 LEU B O 1
ATOM 1862 N N . PRO B 1 107 ? 10.312 7.152 -0.236 1 97.69 107 PRO B N 1
ATOM 1863 C CA . PRO B 1 107 ? 10.797 6.367 -1.371 1 97.69 107 PRO B CA 1
ATOM 1864 C C . PRO B 1 107 ? 9.758 5.375 -1.893 1 97.69 107 PRO B C 1
ATOM 1866 O O . PRO B 1 107 ? 9.727 5.086 -3.092 1 97.69 107 PRO B O 1
ATOM 1869 N N . VAL B 1 108 ? 8.945 4.84 -1.038 1 97.75 108 VAL B N 1
ATOM 1870 C CA . VAL B 1 108 ? 7.875 3.941 -1.455 1 97.75 108 VAL B CA 1
ATOM 1871 C C . VAL B 1 108 ? 6.898 4.684 -2.365 1 97.75 108 VAL B C 1
ATOM 1873 O O . VAL B 1 108 ? 6.562 4.199 -3.449 1 97.75 108 VAL B O 1
ATOM 1876 N N . PHE B 1 109 ? 6.52 5.848 -2.01 1 97.38 109 PHE B N 1
ATOM 1877 C CA . PHE B 1 109 ? 5.594 6.652 -2.801 1 97.38 109 PHE B CA 1
ATOM 1878 C C . PHE B 1 109 ? 6.246 7.102 -4.105 1 97.38 109 PHE B C 1
ATOM 1880 O O . PHE B 1 109 ? 5.57 7.223 -5.129 1 97.38 109 PHE B O 1
ATOM 1887 N N . TYR B 1 110 ? 7.527 7.328 -4.059 1 97.56 110 TYR B N 1
ATOM 1888 C CA . TYR B 1 110 ? 8.258 7.652 -5.277 1 97.56 110 TYR B CA 1
ATOM 1889 C C . TYR B 1 110 ? 8.133 6.539 -6.309 1 97.56 110 TYR B C 1
ATOM 1891 O O . TYR B 1 110 ? 7.797 6.793 -7.469 1 97.56 110 TYR B O 1
ATOM 1899 N N . GLU B 1 111 ? 8.375 5.312 -5.855 1 97.19 111 GLU B N 1
ATOM 1900 C CA . GLU B 1 111 ? 8.273 4.188 -6.777 1 97.19 111 GLU B CA 1
ATOM 1901 C C . GLU B 1 111 ? 6.836 3.973 -7.238 1 97.19 111 GLU B C 1
ATOM 1903 O O . GLU B 1 111 ? 6.598 3.578 -8.383 1 97.19 111 GLU B O 1
ATOM 1908 N N . MET B 1 112 ? 5.848 4.246 -6.371 1 96.56 112 MET B N 1
ATOM 1909 C CA . MET B 1 112 ? 4.445 4.176 -6.777 1 96.56 112 MET B CA 1
ATOM 1910 C C . MET B 1 112 ? 4.133 5.215 -7.844 1 96.56 112 MET B C 1
ATOM 1912 O O . MET B 1 112 ? 3.398 4.938 -8.797 1 96.56 112 MET B O 1
ATOM 1916 N N . THR B 1 113 ? 4.629 6.398 -7.637 1 95.62 113 THR B N 1
ATOM 1917 C CA . THR B 1 113 ? 4.426 7.473 -8.602 1 95.62 113 THR B CA 1
ATOM 1918 C C . THR B 1 113 ? 4.996 7.094 -9.961 1 95.62 113 THR B C 1
ATOM 1920 O O . THR B 1 113 ? 4.34 7.277 -10.992 1 95.62 113 THR B O 1
ATOM 1923 N N . LYS B 1 114 ? 6.219 6.52 -9.969 1 95.56 114 LYS B N 1
ATOM 1924 C CA . LYS B 1 114 ? 6.828 6.074 -11.219 1 95.56 114 LYS B CA 1
ATOM 1925 C C . LYS B 1 114 ? 5.969 5.016 -11.906 1 95.56 114 LYS B C 1
ATOM 1927 O O . LYS B 1 114 ? 5.77 5.066 -13.117 1 95.56 114 LYS B O 1
ATOM 1932 N N . TRP B 1 115 ? 5.5 4.09 -11.125 1 96.62 115 TRP B N 1
ATOM 1933 C CA . TRP B 1 115 ? 4.594 3.074 -11.656 1 96.62 115 TRP B CA 1
ATOM 1934 C C . TRP B 1 115 ? 3.348 3.715 -12.258 1 96.62 115 TRP B C 1
ATOM 1936 O O . TRP B 1 115 ? 2.918 3.338 -13.352 1 96.62 115 TRP B O 1
ATOM 1946 N N . GLY B 1 116 ? 2.775 4.664 -11.547 1 94.62 116 GLY B N 1
ATOM 1947 C CA . GLY B 1 116 ? 1.584 5.352 -12.016 1 94.62 116 GLY B CA 1
ATOM 1948 C C . GLY B 1 116 ? 1.782 6.039 -13.359 1 94.62 116 GLY B C 1
ATOM 1949 O O . GLY B 1 116 ? 0.914 5.973 -14.227 1 94.62 116 GLY B O 1
ATOM 1950 N N . PHE B 1 117 ? 2.881 6.672 -13.516 1 93.38 117 PHE B N 1
ATOM 1951 C CA . PHE B 1 117 ? 3.174 7.363 -14.766 1 93.38 117 PHE B CA 1
ATOM 1952 C C . PHE B 1 117 ? 3.287 6.375 -15.914 1 93.38 117 PHE B C 1
ATOM 1954 O O . PHE B 1 117 ? 2.971 6.707 -17.062 1 93.38 117 PHE B O 1
ATOM 1961 N N . GLN B 1 118 ? 3.689 5.188 -15.602 1 93.38 118 GLN B N 1
ATOM 1962 C CA . GLN B 1 118 ? 3.898 4.184 -16.641 1 93.38 118 GLN B CA 1
ATOM 1963 C C . GLN B 1 118 ? 2.592 3.484 -17 1 93.38 118 GLN B C 1
ATOM 1965 O O . GLN B 1 118 ? 2.361 3.148 -18.156 1 93.38 118 GLN B O 1
ATOM 1970 N N . TYR B 1 119 ? 1.694 3.361 -16.047 1 93.12 119 TYR B N 1
ATOM 1971 C CA . TYR B 1 119 ? 0.618 2.41 -16.297 1 93.12 119 TYR B CA 1
ATOM 1972 C C . TYR B 1 119 ? -0.745 3.066 -16.109 1 93.12 119 TYR B C 1
ATOM 1974 O O . TYR B 1 119 ? -1.78 2.447 -16.359 1 93.12 119 TYR B O 1
ATOM 1982 N N . ILE B 1 120 ? -0.797 4.234 -15.586 1 86.62 120 ILE B N 1
ATOM 1983 C CA . ILE B 1 120 ? -2.047 4.969 -15.43 1 86.62 120 ILE B CA 1
ATOM 1984 C C . ILE B 1 120 ? -2.158 6.039 -16.516 1 86.62 120 ILE B C 1
ATOM 1986 O O . ILE B 1 120 ? -1.211 6.793 -16.75 1 86.62 120 ILE B O 1
ATOM 1990 N N . PRO B 1 121 ? -3.264 6.066 -17.281 1 78.25 121 PRO B N 1
ATOM 1991 C CA . PRO B 1 121 ? -3.424 7.027 -18.375 1 78.25 121 PRO B CA 1
ATOM 1992 C C . PRO B 1 121 ? -3.412 8.477 -17.891 1 78.25 121 PRO B C 1
ATOM 1994 O O . PRO B 1 121 ? -3.75 8.75 -16.75 1 78.25 121 PRO B O 1
#

Sequence (242 aa):
MHKDMTYDEYRHEVKEGILTEAGNCPVTPLLLMLQGKWKFQILYELFIQDPIRFGELKKNINGITNTMLASSLRELEKDGLVSRMQFNEIPPRVEYSLTEKGQALLPVFYEMTKWGFQYIPMHKDMTYDEYRHEVKEGILTEAGNCPVTPLLLMLQGKWKFQILYELFIQDPIRFGELKKNINGITNTMLASSLRELEKDGLVSRMQFNEIPPRVEYSLTEKGQALLPVFYEMTKWGFQYIP

InterPro domains:
  IPR002577 Helix-turn-helix, HxlR type [PF01638] (34-120)
  IPR002577 Helix-turn-helix, HxlR type [PS51118] (25-121)
  IPR036388 Winged helix-like DNA-binding domain superfamily [G3DSA:1.10.10.10] (19-121)
  IPR036390 Winged helix DNA-binding domain superfamily [SSF46785] (24-120)

Radius of gyration: 18.83 Å; Cα contacts (8 Å, |Δi|>4): 315; chains: 2; bounding box: 38×65×41 Å

Nearest PDB structures (foldseek):
  7bzg-assembly3_J  TM=9.161E-01  e=1.955E-08  Bacillus subtilis subsp. subtilis str. 168
  4a5m-assembly1_B  TM=9.098E-01  e=1.836E-08  Bacillus subtilis
  5hs7-assembly1_A  TM=8.611E-01  e=1.182E-08  Bacillus subtilis subsp. subtilis str. 168
  5hs8-assembly1_A  TM=7.930E-01  e=3.906E-08  Bacillus subtilis subsp. subtilis str. 168
  1yyv-assembly1_B  TM=8.241E-01  e=8.002E-07  Salmonella enterica subsp. enterica serovar Typhimurium str. LT2

pLDDT: mean 93.72, std 7.26, range [48.72, 98.81]

Foldseek 3Di:
DDPPQDPVNCVPVVVVQDADPVRHRPCVVVCVLQPDDPLVVLLVVQVVPFWDFLVVSVVVDPPDDSVRSVVSQVSCVVVQQKDWDWDPDVVITIIIHGDPNNVVCVVVVVVVVVVCVVPPD/DDPPQDPVNCVPVVVVQDADPVRHRPCVVVCVLQDDDPLVVLLVVQVVPFWDFLVVSVVVDPPDDSVRSVVSQVSCVVVQQKDWDWDPDVVITIIIHGDPNNVVCVVVVVVVVVVCVVPPD

Secondary structure (DSSP, 8-state):
--TT--HHHHHHHGGG----TTS--SSHHHHHHT-SSSHHHHHHHHHHSSSEEHHHHHHHSTT--HHHHHHHHHHHHHTTSEEEEEE-SSS-EEEEEE-HHHHTTHHHHHHHHHHHHHH--/--TT--HHHHHHHGGG----TTS--SSHHHHHHT-SSSHHHHHHHHHHSSSEEHHHHHHHSTT--HHHHHHHHHHHHHTTSEEEEEE-SSS-EEEEEE-HHHHTTHHHHHHHHHHHHHH--